Protein AF-A0A8T5S787-F1 (afdb_monomer)

Nearest PDB structures (foldseek):
  3eo8-assembly3_E  TM=7.933E-01  e=2.546E-06  Clostridioides difficile 630
  3gfa-assembly1_B  TM=7.704E-01  e=3.623E-06  Clostridioides difficile 630
  5yak-assembly3_D  TM=7.354E-01  e=9.852E-06  Homo sapiens
  3gfd-assembly1_B  TM=6.701E-01  e=8.759E-06  Mus musculus
  5yak-assembly3_E  TM=6.926E-01  e=1.882E-05  Homo sapiens

Sequence (231 aa):
MPITGIDYEKCNSCRMCKQECPRRFFIDKSNNKVFFEDVDNTCSLCGHCIAVCPEDAILYEDFGDETFTFDGIEKLETIVPYESLYKFIRAHRSIRHYKKKEVPKEILKKVLDLMQYAPTGSNLRYEKYVIISDREKLKNISDAVIETLLQNPGMKDKYEETFSISKKYYDIPVFFDAPHVIFVSSLLDMQLADHNIGIIITYGRLAAQSLGLGTCWNGWTQIASQDNKKV

Foldseek 3Di:
DAFPKWQPVQDPLPCPLVVPDPPFWDADPVVRHIIGDCPPVLPLPPCVSCQRRPRSGTHDDDPPDPDDDPPPPPDPCVVQPPVNVVVLVVPQDADLADDLDDDDPVLVVQLLVQLQPFAAVSNPSQKDKDKDQDPVVLQVLLVLLVVLQCVDPVSVVVCVVVVVVQVVQASRSQRSSYSMDMDMFGPDPDPSGVVSVVRSVVSSSSSCVVVVHHHHDGVSSVVSCVRDVVD

Secondary structure (DSSP, 8-state):
--EEEE-TTT-----HHHHH-SSSEEE-TTT--EEE--TT-------HHHHT-TT--EEE---SS-----TT-S-HHHHS-HHHHHHHHHT--B-----SSPPPHHHHHHHHHHHHTS--GGG---EEEEEE--HHHHHHHHHHHHHHHHHSHHHHHHHHHHHHHHHHH-SSGGGTT-S-EEEEEES--STHHHHHHHHHHHHHHHHHHHTT--B---HHHHHHHHH-TT-

Structure (mmCIF, N/CA/C/O backbone):
data_AF-A0A8T5S787-F1
#
_entry.id   AF-A0A8T5S787-F1
#
loop_
_atom_site.group_PDB
_atom_site.id
_atom_site.type_symbol
_atom_site.label_atom_id
_atom_site.label_alt_id
_atom_site.label_comp_id
_atom_site.label_asym_id
_atom_site.label_entity_id
_atom_site.label_seq_id
_atom_site.pdbx_PDB_ins_code
_atom_site.Cartn_x
_atom_site.Cartn_y
_atom_site.Cartn_z
_atom_site.occupancy
_atom_site.B_iso_or_equiv
_atom_site.auth_seq_id
_atom_site.auth_comp_id
_atom_site.auth_asym_id
_atom_site.auth_atom_id
_atom_site.pdbx_PDB_model_num
ATOM 1 N N . MET A 1 1 ? 9.606 -11.352 -11.776 1.00 78.06 1 MET A N 1
ATOM 2 C CA . MET A 1 1 ? 10.021 -11.596 -13.171 1.00 78.06 1 MET A CA 1
ATOM 3 C C . MET A 1 1 ? 11.548 -11.537 -13.275 1.00 78.06 1 MET A C 1
ATOM 5 O O . MET A 1 1 ? 12.086 -10.489 -13.634 1.00 78.06 1 MET A O 1
ATOM 9 N N . PRO A 1 2 ? 12.279 -12.590 -12.859 1.00 87.19 2 PRO A N 1
ATOM 10 C CA . PRO A 1 2 ? 13.685 -12.772 -13.219 1.00 87.19 2 PRO A CA 1
ATOM 11 C C . PRO A 1 2 ? 13.879 -12.655 -14.725 1.00 87.19 2 PRO A C 1
ATOM 13 O O . PRO A 1 2 ? 13.140 -13.272 -15.482 1.00 87.19 2 PRO A O 1
ATOM 16 N N . ILE A 1 3 ? 14.849 -11.852 -15.153 1.00 91.06 3 ILE A N 1
ATOM 17 C CA . ILE A 1 3 ? 15.220 -11.759 -16.566 1.00 91.06 3 ILE A CA 1
ATOM 18 C C . ILE A 1 3 ? 16.076 -12.979 -16.895 1.00 91.06 3 ILE A C 1
ATOM 20 O O . ILE A 1 3 ? 17.045 -13.259 -16.192 1.00 91.06 3 ILE A O 1
ATOM 24 N N . THR A 1 4 ? 15.714 -13.701 -17.949 1.00 90.38 4 THR A N 1
ATOM 25 C CA . THR A 1 4 ? 16.383 -14.941 -18.368 1.00 90.38 4 THR A CA 1
ATOM 26 C C . THR A 1 4 ? 17.239 -14.750 -19.613 1.00 90.38 4 THR A C 1
ATOM 28 O O . THR A 1 4 ? 18.106 -15.575 -19.890 1.00 90.38 4 THR A O 1
ATOM 31 N N . GLY A 1 5 ? 17.050 -13.653 -20.354 1.00 91.81 5 GLY A N 1
ATOM 32 C CA . GLY A 1 5 ? 17.860 -13.350 -21.527 1.00 91.81 5 GLY A CA 1
ATOM 33 C C . GLY A 1 5 ? 17.229 -12.333 -22.471 1.00 91.81 5 GLY A C 1
ATOM 34 O O . GLY A 1 5 ? 16.418 -11.497 -22.073 1.00 91.81 5 GLY A O 1
ATOM 35 N N . ILE A 1 6 ? 17.640 -12.404 -23.737 1.00 94.12 6 ILE A N 1
ATOM 36 C CA . ILE A 1 6 ? 17.152 -11.561 -24.832 1.00 94.12 6 ILE A CA 1
ATOM 37 C C . ILE A 1 6 ? 16.833 -12.467 -26.023 1.00 94.12 6 ILE A C 1
ATOM 39 O O . ILE A 1 6 ? 17.655 -13.303 -26.400 1.00 94.12 6 ILE A O 1
ATOM 43 N N . ASP A 1 7 ? 15.664 -12.272 -26.626 1.00 94.88 7 ASP A N 1
ATOM 44 C CA . ASP A 1 7 ? 15.319 -12.824 -27.932 1.00 94.88 7 ASP A CA 1
ATOM 45 C C . ASP A 1 7 ? 16.043 -12.016 -29.019 1.00 94.88 7 ASP A C 1
ATOM 47 O O . ASP A 1 7 ? 15.683 -10.879 -29.339 1.00 94.88 7 ASP A O 1
ATOM 51 N N . TYR A 1 8 ? 17.115 -12.588 -29.568 1.00 94.44 8 TYR A N 1
ATOM 52 C CA . TYR A 1 8 ? 17.930 -11.917 -30.578 1.00 94.44 8 TYR A CA 1
ATOM 53 C C . TYR A 1 8 ? 17.288 -11.857 -31.967 1.00 94.44 8 TYR A C 1
ATOM 55 O O . 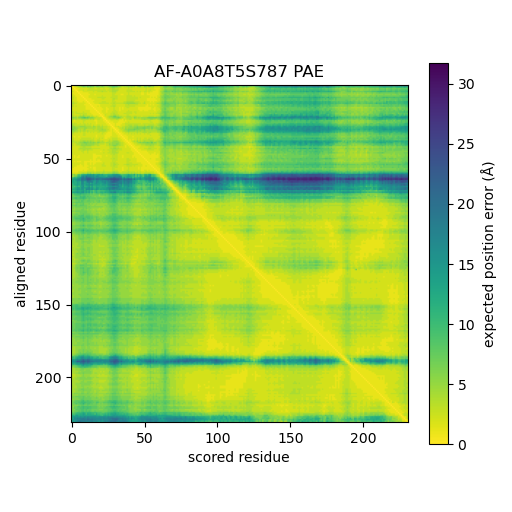TYR A 1 8 ? 17.791 -11.093 -32.789 1.00 94.44 8 TYR A O 1
ATOM 63 N N . GLU A 1 9 ? 16.214 -12.609 -32.227 1.00 95.31 9 GLU A N 1
ATOM 64 C CA . GLU A 1 9 ? 15.462 -12.521 -33.485 1.00 95.31 9 GLU A CA 1
ATOM 65 C C . GLU A 1 9 ? 14.542 -11.294 -33.479 1.00 95.31 9 GLU A C 1
ATOM 67 O O . GLU A 1 9 ? 14.417 -10.605 -34.490 1.00 95.31 9 GLU A O 1
ATOM 72 N N . LYS A 1 10 ? 13.958 -10.965 -32.320 1.00 94.38 10 LYS A N 1
ATOM 73 C CA . LYS A 1 10 ? 13.168 -9.736 -32.135 1.00 94.38 10 LYS A CA 1
ATOM 74 C C . LYS A 1 10 ? 14.034 -8.495 -31.897 1.00 94.38 10 LYS A C 1
ATOM 76 O O . LYS A 1 10 ? 13.669 -7.385 -32.271 1.00 94.38 10 LYS A O 1
ATOM 81 N N . CYS A 1 11 ? 15.182 -8.642 -31.236 1.00 94.19 11 CYS A N 1
ATOM 82 C CA . CYS A 1 11 ? 15.974 -7.501 -30.777 1.00 94.19 11 CYS A CA 1
ATOM 83 C C . CYS A 1 11 ? 16.603 -6.687 -31.925 1.00 94.19 11 CYS A C 1
ATOM 85 O O . CYS A 1 11 ? 17.573 -7.101 -32.560 1.00 94.19 11 CYS A O 1
ATOM 87 N N . ASN A 1 12 ? 16.159 -5.438 -32.081 1.00 93.81 12 ASN A N 1
ATOM 88 C CA . ASN A 1 12 ? 16.712 -4.480 -33.046 1.00 93.81 12 ASN A CA 1
ATOM 89 C C . ASN A 1 12 ? 17.976 -3.723 -32.561 1.00 93.81 12 ASN A C 1
ATOM 91 O O . ASN A 1 12 ? 18.474 -2.831 -33.245 1.00 93.81 12 ASN A O 1
ATOM 95 N N . SER A 1 13 ? 18.509 -4.048 -31.376 1.00 91.81 13 SER A N 1
ATOM 96 C CA . SER A 1 13 ? 19.685 -3.394 -30.770 1.00 91.81 13 SER A CA 1
ATOM 97 C C . SER A 1 13 ? 19.558 -1.875 -30.524 1.00 91.81 13 SER A C 1
ATOM 99 O O . SER A 1 13 ? 20.568 -1.169 -30.522 1.00 91.81 13 SER A O 1
ATOM 101 N N . CYS A 1 14 ? 18.353 -1.363 -30.231 1.00 94.25 14 CYS A N 1
ATOM 102 C CA . CYS A 1 14 ? 18.112 0.045 -29.857 1.00 94.25 14 CYS A CA 1
ATOM 103 C C . CYS A 1 14 ? 18.755 0.488 -28.524 1.00 94.25 14 CYS A C 1
ATOM 105 O O . CYS A 1 14 ? 18.956 1.679 -28.300 1.00 94.25 14 CYS A O 1
ATOM 107 N N . ARG A 1 15 ? 19.119 -0.465 -27.648 1.00 94.00 15 ARG A N 1
ATOM 108 C CA . ARG A 1 15 ? 19.821 -0.265 -26.356 1.00 94.00 15 ARG A CA 1
ATOM 109 C C . ARG A 1 15 ? 19.029 0.411 -25.240 1.00 94.00 15 ARG A C 1
ATOM 111 O O . ARG A 1 15 ? 19.625 0.715 -24.207 1.00 94.00 15 ARG A O 1
ATOM 118 N N . MET A 1 16 ? 17.718 0.581 -25.376 1.00 94.19 16 MET A N 1
ATOM 119 C CA . MET A 1 16 ? 16.890 1.184 -24.321 1.00 94.19 16 MET A CA 1
ATOM 120 C C . MET A 1 16 ? 17.014 0.421 -22.990 1.00 94.19 16 MET A C 1
ATOM 122 O O . MET A 1 16 ? 17.289 1.019 -21.954 1.00 94.19 16 MET A O 1
ATOM 126 N N . CYS A 1 17 ? 16.992 -0.916 -23.017 1.00 94.44 17 CYS A N 1
ATOM 127 C CA . CYS A 1 17 ? 17.217 -1.741 -21.822 1.00 94.44 17 CYS A CA 1
ATOM 128 C C . CYS A 1 17 ? 18.582 -1.498 -21.144 1.00 94.44 17 CYS A C 1
ATOM 130 O O . CYS A 1 17 ? 18.681 -1.577 -19.920 1.00 94.44 17 CYS A O 1
ATOM 132 N N . LYS A 1 18 ? 19.630 -1.152 -21.909 1.00 94.75 18 LYS A N 1
ATOM 133 C CA . LYS A 1 18 ? 20.951 -0.790 -21.373 1.00 94.75 18 LYS A CA 1
ATOM 134 C C . LYS A 1 18 ? 20.984 0.615 -20.777 1.00 94.75 18 LYS A C 1
ATOM 136 O O . LYS A 1 18 ? 21.688 0.818 -19.788 1.00 94.75 18 LYS A O 1
ATOM 141 N N . GLN A 1 19 ? 20.291 1.565 -21.400 1.00 93.75 19 GLN A N 1
ATOM 142 C CA . GLN A 1 19 ? 20.195 2.943 -20.914 1.00 93.75 19 GLN A CA 1
ATOM 143 C C . GLN A 1 19 ? 19.451 2.992 -19.577 1.00 93.75 19 GLN A C 1
ATOM 145 O O . GLN A 1 19 ? 19.914 3.642 -18.645 1.00 93.75 19 GLN A O 1
ATOM 150 N N . GLU A 1 20 ? 18.370 2.221 -19.465 1.00 92.62 20 GLU A N 1
ATOM 151 C CA . GLU A 1 20 ? 17.503 2.226 -18.288 1.00 92.62 20 GLU A CA 1
ATOM 152 C C . GLU A 1 20 ? 17.959 1.296 -17.163 1.00 92.62 20 GLU A C 1
ATOM 154 O O . GLU A 1 20 ? 17.641 1.525 -15.995 1.00 92.62 20 GLU A O 1
ATOM 159 N N . CYS A 1 21 ? 18.702 0.229 -17.474 1.00 93.31 21 CYS A N 1
ATOM 160 C CA . CYS A 1 21 ? 19.232 -0.658 -16.447 1.00 93.31 21 CYS A CA 1
ATOM 161 C C . CYS A 1 21 ? 20.622 -0.195 -15.981 1.00 93.31 21 CYS A C 1
ATOM 163 O O . CYS A 1 21 ? 21.615 -0.384 -16.698 1.00 93.31 21 CYS A O 1
ATOM 165 N N . PRO A 1 22 ? 20.757 0.290 -14.733 1.00 87.06 22 PRO A N 1
ATOM 166 C CA . PRO A 1 22 ? 22.046 0.750 -14.230 1.00 87.06 22 PRO A CA 1
ATOM 167 C C . PRO A 1 22 ? 23.040 -0.388 -13.949 1.00 87.06 22 PRO A C 1
ATOM 169 O O . PRO A 1 22 ? 24.193 -0.104 -13.641 1.00 87.06 22 PRO A O 1
ATOM 172 N N . ARG A 1 23 ? 22.617 -1.662 -13.997 1.00 88.06 23 ARG A N 1
ATOM 173 C CA . ARG A 1 23 ? 23.384 -2.777 -13.409 1.00 88.06 23 ARG A CA 1
ATOM 174 C C . ARG A 1 23 ? 23.676 -3.951 -14.340 1.00 88.06 23 ARG A C 1
ATOM 176 O O . ARG A 1 23 ? 24.809 -4.407 -14.339 1.00 88.06 23 ARG A O 1
ATOM 183 N N . ARG A 1 24 ? 22.678 -4.476 -15.065 1.00 92.62 24 ARG A N 1
ATOM 184 C CA . ARG A 1 24 ? 22.720 -5.865 -15.585 1.00 92.62 24 ARG A CA 1
ATOM 185 C C . ARG A 1 24 ? 22.594 -6.033 -17.097 1.00 92.62 24 ARG A C 1
ATOM 187 O O . ARG A 1 24 ? 22.701 -7.145 -17.595 1.00 92.62 24 ARG A O 1
ATOM 194 N N . PHE A 1 25 ? 22.408 -4.940 -17.830 1.00 94.31 25 PHE A N 1
ATOM 195 C CA . PHE A 1 25 ? 22.528 -4.945 -19.287 1.00 94.31 25 PHE A CA 1
ATOM 196 C C . PHE A 1 25 ? 23.878 -4.355 -19.696 1.00 94.31 25 PHE A C 1
ATOM 198 O O . PHE A 1 25 ? 24.339 -3.365 -19.111 1.00 94.31 25 PHE A O 1
ATOM 205 N N . PHE A 1 26 ? 24.489 -4.941 -20.721 1.00 93.38 26 PHE A N 1
ATOM 206 C CA . PHE A 1 26 ? 25.823 -4.612 -21.226 1.00 93.38 26 PHE A CA 1
ATOM 207 C C . PHE A 1 26 ? 25.840 -4.622 -22.756 1.00 93.38 26 PHE A C 1
ATOM 209 O O . PHE A 1 26 ? 24.899 -5.097 -23.384 1.00 93.38 26 PHE A O 1
ATOM 216 N N . ILE A 1 27 ? 26.895 -4.071 -23.359 1.00 93.75 27 ILE A N 1
ATOM 217 C CA . ILE A 1 27 ? 27.090 -4.079 -24.815 1.00 93.75 27 ILE A CA 1
ATOM 218 C C . ILE A 1 27 ? 28.303 -4.947 -25.126 1.00 93.75 27 ILE A C 1
ATOM 220 O O . ILE A 1 27 ? 29.406 -4.657 -24.657 1.00 93.75 27 ILE A O 1
ATOM 224 N N . ASP A 1 28 ? 28.103 -5.970 -25.948 1.00 91.94 28 ASP A N 1
ATOM 225 C CA . ASP A 1 28 ? 29.189 -6.715 -26.566 1.00 91.94 28 ASP A CA 1
ATOM 226 C C . ASP A 1 28 ? 29.794 -5.861 -27.688 1.00 91.94 28 ASP A C 1
ATOM 228 O O . ASP A 1 28 ? 29.143 -5.511 -28.673 1.00 91.94 28 ASP A O 1
ATOM 232 N N . LYS A 1 29 ? 31.065 -5.487 -27.529 1.00 89.56 29 LYS A N 1
ATOM 233 C CA . LYS A 1 29 ? 31.768 -4.620 -28.483 1.00 89.56 29 LYS A CA 1
ATOM 234 C C . LYS A 1 29 ? 32.105 -5.320 -29.802 1.00 89.56 29 LYS A C 1
ATOM 236 O O . LYS A 1 29 ? 32.389 -4.626 -30.771 1.00 89.56 29 LYS A O 1
ATOM 241 N N . SER A 1 30 ? 32.097 -6.653 -29.846 1.00 92.19 30 SER A N 1
ATOM 242 C CA . SER A 1 30 ? 32.478 -7.420 -31.038 1.00 92.19 30 SER A CA 1
ATOM 243 C C . SER A 1 30 ? 31.389 -7.415 -32.115 1.00 92.19 30 SER A C 1
ATOM 245 O O . SER A 1 30 ? 31.687 -7.301 -33.301 1.00 92.19 30 SER A O 1
ATOM 247 N N . ASN A 1 31 ? 30.126 -7.488 -31.698 1.00 88.62 31 ASN A N 1
ATOM 248 C CA . ASN A 1 31 ? 28.951 -7.558 -32.572 1.00 88.62 31 ASN A CA 1
ATOM 249 C C . ASN A 1 31 ? 27.959 -6.408 -32.331 1.00 88.62 31 ASN A C 1
ATOM 251 O O . ASN A 1 31 ? 26.930 -6.335 -33.001 1.00 88.62 31 ASN A O 1
ATOM 255 N N . ASN A 1 32 ? 28.276 -5.507 -31.394 1.00 86.81 32 ASN A N 1
ATOM 256 C CA . ASN A 1 32 ? 27.498 -4.323 -31.050 1.00 86.81 32 ASN A CA 1
ATOM 257 C C . ASN A 1 32 ? 26.087 -4.631 -30.496 1.00 86.81 32 ASN A C 1
ATOM 259 O O . ASN A 1 32 ? 25.223 -3.746 -30.507 1.00 86.81 32 ASN A O 1
ATOM 263 N N . LYS A 1 33 ? 25.859 -5.862 -30.010 1.00 91.62 33 LYS A N 1
ATOM 264 C CA . LYS A 1 33 ? 24.593 -6.325 -29.423 1.00 91.62 33 LYS A CA 1
ATOM 265 C C . LYS A 1 33 ? 24.546 -6.081 -27.918 1.00 91.62 33 LYS A C 1
ATOM 267 O O . LYS A 1 33 ? 25.568 -6.014 -27.237 1.00 91.62 33 LYS A O 1
ATOM 272 N N . VAL A 1 34 ? 23.331 -5.955 -27.394 1.00 94.62 34 VAL A N 1
ATOM 273 C CA . VAL A 1 34 ? 23.091 -5.907 -25.948 1.00 94.62 34 VAL A CA 1
ATOM 274 C C . VAL A 1 34 ? 23.000 -7.332 -25.409 1.00 94.62 34 VAL A C 1
ATOM 276 O O . VAL A 1 34 ? 22.401 -8.174 -26.067 1.00 94.62 34 VAL A O 1
ATOM 279 N N . PHE A 1 35 ? 23.535 -7.586 -24.217 1.00 94.38 35 PHE A N 1
ATOM 280 C CA . PHE A 1 35 ? 23.311 -8.829 -23.477 1.00 94.38 35 PHE A CA 1
ATOM 281 C C . PHE A 1 35 ? 22.936 -8.542 -22.019 1.00 94.38 35 PHE A C 1
ATOM 283 O O . PHE A 1 35 ? 23.220 -7.461 -21.492 1.00 94.38 35 PHE A O 1
ATOM 290 N N . PHE A 1 36 ? 22.272 -9.509 -21.389 1.00 94.75 36 PHE A N 1
ATOM 291 C CA . PHE A 1 36 ? 21.923 -9.494 -19.971 1.00 94.75 36 PHE A CA 1
ATOM 292 C C . PHE A 1 36 ? 22.837 -10.455 -19.206 1.00 94.75 36 PHE A C 1
ATOM 294 O O . PHE A 1 36 ? 23.040 -11.584 -19.644 1.00 94.75 36 PHE A O 1
A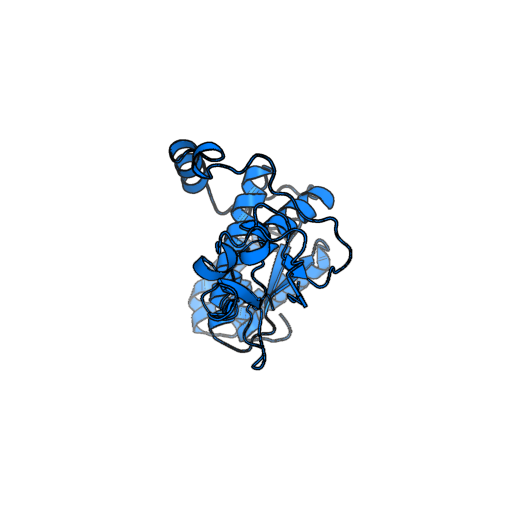TOM 301 N N . GLU A 1 37 ? 23.369 -10.013 -18.069 1.00 93.88 37 GLU A N 1
ATOM 302 C CA . GLU A 1 37 ? 24.197 -10.835 -17.187 1.00 93.88 37 GLU A CA 1
ATOM 303 C C . GLU A 1 37 ? 24.004 -10.401 -15.728 1.00 93.88 37 GLU A C 1
ATOM 305 O O . GLU A 1 37 ? 24.184 -9.227 -15.403 1.00 93.88 37 GLU A O 1
ATOM 310 N N . ASP A 1 38 ? 23.659 -11.342 -14.841 1.00 92.69 38 ASP A N 1
ATOM 311 C CA . ASP A 1 38 ? 23.409 -11.108 -13.407 1.00 92.69 38 ASP A CA 1
ATOM 312 C C . ASP A 1 38 ? 24.122 -12.133 -12.514 1.00 92.69 38 ASP A C 1
ATOM 314 O O . ASP A 1 38 ? 23.526 -12.723 -11.620 1.00 92.69 38 ASP A O 1
ATOM 318 N N . VAL A 1 39 ? 25.421 -12.347 -12.755 1.00 88.38 39 VAL A N 1
ATOM 319 C CA . VAL A 1 39 ? 26.233 -13.348 -12.031 1.00 88.38 39 VAL A CA 1
ATOM 320 C C . VAL A 1 39 ? 26.186 -13.163 -10.506 1.00 88.38 39 VAL A C 1
ATOM 322 O O . VAL A 1 39 ? 26.148 -14.148 -9.772 1.00 88.38 39 VAL A O 1
ATOM 325 N N . ASP A 1 40 ? 26.130 -11.919 -10.017 1.00 88.94 40 ASP A N 1
ATOM 326 C CA . ASP A 1 40 ? 26.105 -11.627 -8.573 1.00 88.94 40 ASP A CA 1
ATOM 327 C C . ASP A 1 40 ? 24.688 -11.475 -7.991 1.00 88.94 40 ASP A C 1
ATOM 329 O O . ASP A 1 40 ? 24.551 -11.061 -6.841 1.00 88.94 40 ASP A O 1
ATOM 333 N N . ASN A 1 41 ? 23.635 -11.781 -8.760 1.00 87.94 41 ASN A N 1
ATOM 334 C CA . ASN A 1 41 ? 22.232 -11.717 -8.328 1.00 87.94 41 ASN A CA 1
ATOM 335 C C . ASN A 1 41 ? 21.827 -10.359 -7.715 1.00 87.94 41 ASN A C 1
ATOM 337 O O . ASN A 1 41 ? 21.231 -10.292 -6.639 1.00 87.94 41 ASN A O 1
ATOM 341 N N . THR A 1 42 ? 22.158 -9.248 -8.382 1.00 89.38 42 THR A N 1
ATOM 342 C CA . THR A 1 42 ? 21.780 -7.893 -7.921 1.00 89.38 42 THR A CA 1
ATOM 343 C C . THR A 1 42 ? 20.744 -7.205 -8.811 1.00 89.38 42 THR A C 1
ATOM 345 O O . THR A 1 42 ? 20.540 -5.985 -8.683 1.00 89.38 42 THR A O 1
ATOM 348 N N . CYS A 1 43 ? 20.121 -7.923 -9.752 1.00 91.31 43 CYS A N 1
ATOM 349 C CA . CYS A 1 43 ? 18.927 -7.428 -10.424 1.00 91.31 43 CYS A CA 1
ATOM 350 C C . CYS A 1 43 ? 17.832 -7.156 -9.383 1.00 91.31 43 CYS A C 1
ATOM 352 O O . CYS A 1 43 ? 17.498 -8.009 -8.570 1.00 91.31 43 CYS A O 1
ATOM 354 N N . SER A 1 44 ? 17.248 -5.956 -9.407 1.00 89.31 44 SER A N 1
ATOM 355 C CA . SER A 1 44 ? 16.153 -5.589 -8.499 1.00 89.31 44 SER A CA 1
ATOM 356 C C . SER A 1 44 ? 14.785 -6.068 -8.985 1.00 89.31 44 SER A C 1
ATOM 358 O O . SER A 1 44 ? 13.778 -5.732 -8.372 1.00 89.31 44 SER A O 1
ATOM 360 N N . LEU A 1 45 ? 14.714 -6.807 -10.097 1.00 88.75 45 LEU A N 1
ATOM 361 C CA . LEU A 1 45 ? 13.461 -7.322 -10.662 1.00 88.75 45 LEU A CA 1
ATOM 362 C C . LEU A 1 45 ? 12.420 -6.215 -10.932 1.00 88.75 45 LEU A C 1
ATOM 364 O O . LEU A 1 45 ? 11.220 -6.434 -10.794 1.00 88.75 45 LEU A O 1
ATOM 368 N N . CYS A 1 46 ? 12.872 -5.006 -11.288 1.00 88.62 46 CYS A N 1
ATOM 369 C CA . CYS A 1 46 ? 11.992 -3.848 -11.476 1.00 88.62 46 CYS A CA 1
ATOM 370 C C . CYS A 1 46 ? 11.188 -3.876 -12.784 1.00 88.62 46 CYS A C 1
ATOM 372 O O . CYS A 1 46 ? 10.294 -3.056 -12.953 1.00 88.62 46 CYS A O 1
ATOM 374 N N . GLY A 1 47 ? 11.535 -4.756 -13.729 1.00 88.81 47 GLY A N 1
ATOM 375 C CA . GLY A 1 47 ? 10.843 -4.881 -15.016 1.00 88.81 47 GLY A CA 1
ATOM 376 C C . GLY A 1 47 ? 11.035 -3.707 -15.983 1.00 88.81 47 GLY A C 1
ATOM 377 O O . GLY A 1 47 ? 10.504 -3.755 -17.084 1.00 88.81 47 GLY A O 1
ATOM 378 N N . HIS A 1 48 ? 11.825 -2.680 -15.639 1.00 89.12 48 HIS A N 1
ATOM 379 C CA . HIS A 1 48 ? 11.963 -1.491 -16.491 1.00 89.12 48 HIS A CA 1
ATOM 380 C C . HIS A 1 48 ? 12.498 -1.834 -17.890 1.00 89.12 48 HIS A C 1
ATOM 382 O O . HIS A 1 48 ? 12.018 -1.301 -18.879 1.00 89.12 48 HIS A O 1
ATOM 388 N N . CYS A 1 49 ? 13.430 -2.788 -17.982 1.00 91.56 49 CYS A N 1
ATOM 389 C CA . CYS A 1 49 ? 13.944 -3.282 -19.260 1.00 91.56 49 CYS A CA 1
ATOM 390 C C . CYS A 1 49 ? 12.865 -3.906 -20.160 1.00 91.56 49 CYS A C 1
ATOM 392 O O . CYS A 1 49 ? 12.950 -3.727 -21.370 1.00 91.56 49 CYS A O 1
ATOM 394 N N . ILE A 1 50 ? 11.874 -4.592 -19.579 1.00 89.62 50 ILE A N 1
ATOM 395 C CA . ILE A 1 50 ? 10.723 -5.156 -20.297 1.00 89.62 50 ILE A CA 1
ATOM 396 C C . ILE A 1 50 ? 9.861 -3.999 -20.814 1.00 89.62 50 ILE A C 1
ATOM 398 O O . ILE A 1 50 ? 9.601 -3.914 -22.007 1.00 89.62 50 ILE A O 1
ATOM 402 N N . ALA A 1 51 ? 9.518 -3.052 -19.934 1.00 86.81 51 ALA A N 1
ATOM 403 C CA . ALA A 1 51 ? 8.625 -1.934 -20.248 1.00 86.81 51 ALA A CA 1
ATOM 404 C C . ALA A 1 51 ? 9.145 -0.998 -21.356 1.00 86.81 51 ALA A C 1
ATOM 406 O O . ALA A 1 51 ? 8.351 -0.412 -22.082 1.00 86.81 51 ALA A O 1
ATOM 407 N N . VAL A 1 52 ? 10.466 -0.842 -21.488 1.00 88.88 52 VAL A N 1
ATOM 408 C CA . VAL A 1 52 ? 11.074 0.050 -22.493 1.00 88.88 52 VAL A CA 1
ATOM 409 C C . VAL A 1 52 ? 11.525 -0.668 -23.759 1.00 88.88 52 VAL A C 1
ATOM 411 O O . VAL A 1 52 ? 12.112 -0.030 -24.629 1.00 88.88 52 VAL A O 1
ATOM 414 N N . CYS A 1 53 ? 11.333 -1.986 -23.866 1.00 90.69 53 CYS A N 1
ATOM 415 C CA . CYS A 1 53 ? 11.733 -2.728 -25.054 1.00 90.69 53 CYS A CA 1
ATOM 416 C C . CYS A 1 53 ? 10.652 -2.602 -26.141 1.00 90.69 53 CYS A C 1
ATOM 418 O O . CYS A 1 53 ? 9.593 -3.206 -25.994 1.00 90.69 53 CYS A O 1
ATOM 420 N N . PRO A 1 54 ? 10.903 -1.880 -27.250 1.00 90.00 54 PRO A N 1
ATOM 421 C CA . PRO A 1 54 ? 9.878 -1.664 -28.274 1.00 90.00 54 PRO A CA 1
ATOM 422 C C . PRO A 1 54 ? 9.532 -2.932 -29.067 1.00 90.00 54 PRO A C 1
ATOM 424 O O . PRO A 1 54 ? 8.473 -2.996 -29.676 1.00 90.00 54 PRO A O 1
ATOM 427 N N . GLU A 1 55 ? 10.420 -3.928 -29.057 1.00 92.12 55 GLU A N 1
ATOM 428 C CA . GLU A 1 55 ? 10.275 -5.178 -29.815 1.00 92.12 55 GLU A CA 1
ATOM 429 C C . GLU A 1 55 ? 9.802 -6.351 -28.945 1.00 92.12 55 GLU A C 1
ATOM 431 O O . GLU A 1 55 ? 9.762 -7.480 -29.427 1.00 92.12 55 GLU A O 1
ATOM 436 N N . ASP A 1 56 ? 9.519 -6.121 -27.653 1.00 90.00 56 ASP A N 1
ATOM 437 C CA . ASP A 1 56 ? 9.182 -7.191 -26.700 1.00 90.00 56 ASP A CA 1
ATOM 438 C C . ASP A 1 56 ? 10.209 -8.352 -26.737 1.00 90.00 56 ASP A C 1
ATOM 440 O O . ASP A 1 56 ? 9.896 -9.538 -26.871 1.00 90.00 56 ASP A O 1
ATOM 444 N N . ALA A 1 57 ? 11.492 -7.976 -26.714 1.00 93.12 57 ALA A N 1
ATOM 445 C CA . ALA A 1 57 ? 12.624 -8.887 -26.888 1.00 93.12 57 ALA A CA 1
ATOM 446 C C . ALA A 1 57 ? 13.281 -9.316 -25.563 1.00 93.12 57 ALA A C 1
ATOM 448 O O . ALA A 1 57 ? 14.251 -10.072 -25.578 1.00 93.12 57 ALA A O 1
ATOM 449 N N . ILE A 1 58 ? 12.821 -8.818 -24.411 1.00 92.56 58 ILE A N 1
ATOM 450 C CA . ILE A 1 58 ? 13.371 -9.206 -23.104 1.00 92.56 58 ILE A CA 1
ATOM 451 C C . ILE A 1 58 ? 12.695 -10.491 -22.635 1.00 92.56 58 ILE A C 1
ATOM 453 O O . ILE A 1 58 ? 11.484 -10.518 -22.451 1.00 92.56 58 ILE A O 1
ATOM 457 N N . LEU A 1 59 ? 13.487 -11.535 -22.389 1.00 90.31 59 LEU A N 1
ATOM 458 C CA . LEU A 1 59 ? 12.993 -12.806 -21.866 1.00 90.31 59 LEU A CA 1
ATOM 459 C C . LEU A 1 59 ? 13.009 -12.785 -20.339 1.00 90.31 59 LEU A C 1
ATOM 461 O O . LEU A 1 59 ? 13.974 -12.319 -19.726 1.00 90.31 59 LEU A O 1
ATOM 465 N N . TYR A 1 60 ? 11.959 -13.310 -19.718 1.00 89.06 60 TYR A N 1
ATOM 466 C CA . TYR A 1 60 ? 11.830 -13.380 -18.268 1.00 89.06 60 TYR A CA 1
ATOM 467 C C . TYR A 1 60 ? 11.013 -14.598 -17.834 1.00 89.06 60 TYR A C 1
ATOM 469 O O . TYR A 1 60 ? 10.244 -15.151 -18.615 1.00 89.06 60 TYR A O 1
ATOM 477 N N . GLU A 1 61 ? 11.195 -15.031 -16.585 1.00 85.69 61 GLU A N 1
ATOM 478 C CA . GLU A 1 61 ? 10.329 -16.045 -15.981 1.00 85.69 61 GLU A CA 1
ATOM 479 C C . GLU A 1 61 ? 8.958 -15.430 -15.700 1.00 85.69 61 GLU A C 1
ATOM 481 O O . GLU A 1 61 ? 8.821 -14.492 -14.896 1.00 85.69 61 GLU A O 1
ATOM 486 N N . ASP A 1 62 ? 7.965 -15.968 -16.397 1.00 71.19 62 ASP A N 1
ATOM 487 C CA . ASP A 1 62 ? 6.556 -15.672 -16.211 1.00 71.19 62 ASP A CA 1
ATOM 488 C C . ASP A 1 62 ? 6.014 -16.457 -15.003 1.00 71.19 62 ASP A C 1
ATOM 490 O O . ASP A 1 62 ? 6.260 -17.656 -14.856 1.00 71.19 62 ASP A O 1
ATOM 494 N N . PHE A 1 63 ? 5.290 -15.767 -14.119 1.00 62.34 63 PHE A N 1
ATOM 495 C CA . PHE A 1 63 ? 4.636 -16.363 -12.947 1.00 62.34 63 PHE A CA 1
ATOM 496 C C . PHE A 1 63 ? 3.148 -16.662 -13.184 1.00 62.34 63 PHE A C 1
ATOM 498 O O . PHE A 1 63 ? 2.440 -16.984 -12.231 1.00 62.34 63 PHE A O 1
ATOM 505 N N . GLY A 1 64 ? 2.696 -16.624 -14.441 1.00 54.12 64 GLY A N 1
ATOM 506 C CA . GLY A 1 64 ? 1.372 -17.082 -14.855 1.00 54.12 64 GLY A CA 1
ATOM 507 C C . GLY A 1 64 ? 0.346 -15.973 -15.074 1.00 54.12 64 GLY A C 1
ATOM 508 O O . GLY A 1 64 ? -0.845 -16.274 -15.047 1.00 54.12 64 GLY A O 1
ATOM 509 N N . ASP A 1 65 ? 0.787 -14.736 -15.309 1.00 52.03 65 ASP A N 1
ATOM 510 C CA . ASP A 1 65 ? -0.085 -13.632 -15.719 1.00 52.03 65 ASP A CA 1
ATOM 511 C C . ASP A 1 65 ? 0.287 -13.202 -17.147 1.00 52.03 65 ASP A C 1
ATOM 513 O O . ASP A 1 65 ? 1.460 -13.187 -17.513 1.00 52.03 65 ASP A O 1
ATOM 517 N N . GLU A 1 66 ? -0.713 -12.843 -17.960 1.00 56.47 66 GLU A N 1
ATOM 518 C CA . GLU A 1 66 ? -0.499 -12.260 -19.292 1.00 56.47 66 GLU A CA 1
ATOM 519 C C . GLU A 1 66 ? 0.526 -11.111 -19.228 1.00 56.47 66 GLU A C 1
ATOM 521 O O . GLU A 1 66 ? 0.561 -10.348 -18.260 1.00 56.47 66 GLU A O 1
ATOM 526 N N . THR A 1 67 ? 1.346 -10.957 -20.275 1.00 54.12 67 THR A N 1
ATOM 527 C CA . THR A 1 67 ? 2.234 -9.796 -20.443 1.00 54.12 67 THR A CA 1
ATOM 528 C C . THR A 1 67 ? 1.440 -8.512 -20.222 1.00 54.12 67 THR A C 1
ATOM 530 O O . THR A 1 67 ? 0.615 -8.142 -21.058 1.00 54.12 67 THR A O 1
ATOM 533 N N . PHE A 1 68 ? 1.677 -7.833 -19.099 1.00 61.22 68 PHE A N 1
ATOM 534 C CA . PHE A 1 68 ? 0.995 -6.582 -18.789 1.00 61.22 68 PHE A CA 1
ATOM 535 C C . PHE A 1 68 ? 1.424 -5.507 -19.790 1.00 61.22 68 PHE A C 1
ATOM 537 O O . PHE A 1 68 ? 2.546 -4.999 -19.728 1.00 61.22 68 PHE A O 1
ATOM 544 N N . THR A 1 69 ? 0.523 -5.139 -20.696 1.00 60.41 69 THR A N 1
ATOM 545 C CA . THR A 1 69 ? 0.673 -3.941 -21.519 1.00 60.41 69 THR A CA 1
ATOM 546 C C . THR A 1 69 ? 0.087 -2.747 -20.770 1.00 60.41 69 THR A C 1
ATOM 548 O O . THR A 1 69 ? -0.967 -2.819 -20.136 1.00 60.41 69 THR A O 1
ATOM 551 N N . PHE A 1 70 ? 0.790 -1.617 -20.811 1.00 65.31 70 PHE A N 1
ATOM 552 C CA . PHE A 1 70 ? 0.314 -0.345 -20.263 1.00 65.31 70 PHE A CA 1
ATOM 553 C C . PHE A 1 70 ? -0.290 0.505 -21.385 1.00 65.31 70 PHE A C 1
ATOM 555 O O . PHE A 1 70 ? 0.097 1.658 -21.593 1.00 65.31 70 PHE A O 1
ATOM 562 N N . ASP A 1 71 ? -1.206 -0.095 -22.148 1.00 65.19 71 ASP A N 1
ATOM 563 C CA . ASP A 1 71 ? -1.784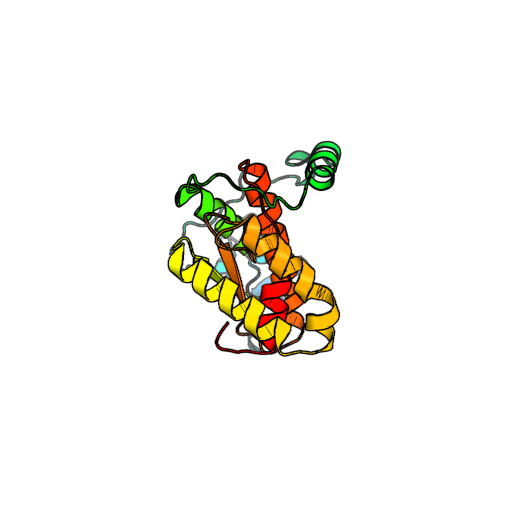 0.529 -23.335 1.00 65.19 71 ASP A CA 1
ATOM 564 C C . ASP A 1 71 ? -2.440 1.871 -22.983 1.00 65.19 71 ASP A C 1
ATOM 566 O O . ASP A 1 71 ? -3.236 1.986 -22.048 1.00 65.19 71 ASP A O 1
ATOM 570 N N . GLY A 1 72 ? -2.081 2.913 -23.734 1.00 65.88 72 GLY A N 1
ATOM 571 C CA . GLY A 1 72 ? -2.588 4.270 -23.525 1.00 65.88 72 GLY A CA 1
ATOM 572 C C . GLY A 1 72 ? -1.859 5.093 -22.453 1.00 65.88 72 GLY A C 1
ATOM 573 O O . GLY A 1 72 ? -2.302 6.204 -22.157 1.00 65.88 72 GLY A O 1
ATOM 574 N N . ILE A 1 73 ? -0.740 4.611 -21.894 1.00 75.12 73 ILE A N 1
ATOM 575 C CA . ILE A 1 73 ? 0.115 5.370 -20.961 1.00 75.12 73 ILE A CA 1
ATOM 576 C C . ILE A 1 73 ? 1.333 5.954 -21.699 1.00 75.12 73 ILE A C 1
ATOM 578 O O . ILE A 1 73 ? 2.471 5.564 -21.468 1.00 75.12 73 ILE A O 1
ATOM 582 N N . GLU A 1 74 ? 1.103 6.907 -22.607 1.00 74.06 74 GLU A N 1
ATOM 583 C CA . GLU A 1 74 ? 2.200 7.577 -23.336 1.00 74.06 74 GLU A CA 1
ATOM 584 C C . GLU A 1 74 ? 2.826 8.729 -22.537 1.00 74.06 74 GLU A C 1
ATOM 586 O O . GLU A 1 74 ? 4.039 8.937 -22.562 1.00 74.06 74 GLU A O 1
ATOM 591 N N . LYS A 1 75 ? 1.992 9.501 -21.828 1.00 80.75 75 LYS A N 1
ATOM 592 C CA . LYS A 1 75 ? 2.400 10.658 -21.019 1.00 80.75 75 LYS A CA 1
ATOM 593 C C . LYS A 1 75 ? 1.619 10.681 -19.712 1.00 80.75 75 LYS A C 1
ATOM 595 O O . LYS A 1 75 ? 0.393 10.789 -19.705 1.00 80.75 75 LYS A O 1
ATOM 600 N N . LEU A 1 76 ? 2.316 10.593 -18.583 1.00 81.31 76 LEU A N 1
ATOM 601 C CA . LEU A 1 76 ? 1.673 10.535 -17.264 1.00 81.31 76 LEU A CA 1
ATOM 602 C C . LEU A 1 76 ? 0.844 11.797 -16.981 1.00 81.31 76 LEU A C 1
ATOM 604 O O . LEU A 1 76 ? -0.260 11.717 -16.440 1.00 81.31 76 LEU A O 1
ATOM 608 N N . GLU A 1 77 ? 1.341 12.957 -17.407 1.00 83.12 77 GLU A N 1
ATOM 609 C CA . GLU A 1 77 ? 0.686 14.251 -17.239 1.00 83.12 77 GLU A CA 1
ATOM 610 C C . GLU A 1 77 ? -0.627 14.381 -18.026 1.00 83.12 77 GLU A C 1
ATOM 612 O O . GLU A 1 77 ? -1.479 15.189 -17.652 1.00 83.12 77 GLU A O 1
ATOM 617 N N . THR A 1 78 ? -0.826 13.578 -19.080 1.00 85.62 78 THR A N 1
ATOM 618 C CA . THR A 1 78 ? -2.093 13.558 -19.827 1.00 85.62 78 THR A CA 1
ATOM 619 C C . THR A 1 78 ? -3.142 12.666 -19.172 1.00 85.62 78 THR A C 1
ATOM 621 O O . THR A 1 78 ? -4.332 12.881 -19.382 1.00 85.62 78 THR A O 1
ATOM 624 N N . ILE A 1 79 ? -2.724 11.698 -18.350 1.00 88.25 79 ILE A N 1
ATOM 625 C CA . ILE A 1 79 ? -3.633 10.805 -17.616 1.00 88.25 79 ILE A CA 1
ATOM 626 C C . ILE A 1 79 ? -4.189 11.520 -16.387 1.00 88.25 79 ILE A C 1
ATOM 628 O O . ILE A 1 79 ? -5.396 11.511 -16.145 1.00 88.25 79 ILE A O 1
ATOM 632 N N . VAL A 1 80 ? -3.310 12.162 -15.609 1.00 89.25 80 VAL A N 1
ATOM 633 C CA . VAL A 1 80 ? -3.701 12.926 -14.421 1.00 89.25 80 VAL A CA 1
ATOM 634 C C . VAL A 1 80 ? -3.095 14.330 -14.488 1.00 89.25 80 VAL A C 1
ATOM 636 O O . VAL A 1 80 ? -1.971 14.542 -14.030 1.00 89.25 80 VAL A O 1
ATOM 639 N N . PRO A 1 81 ? -3.846 15.320 -15.005 1.00 92.00 81 PRO A N 1
ATOM 640 C CA . PRO A 1 81 ? -3.394 16.704 -15.024 1.00 92.00 81 PRO A CA 1
ATOM 641 C C . PRO A 1 81 ? -3.105 17.229 -13.613 1.00 92.00 81 PRO A C 1
ATOM 643 O O . PRO A 1 81 ? -3.851 16.941 -12.669 1.00 92.00 81 PRO A O 1
ATOM 646 N N . TYR A 1 82 ? -2.072 18.067 -13.480 1.00 94.50 82 TYR A N 1
ATOM 647 C CA . TYR A 1 82 ? -1.631 18.618 -12.192 1.00 94.50 82 TYR A CA 1
ATOM 648 C C . TYR A 1 82 ? -2.771 19.256 -11.385 1.00 94.50 82 TYR A C 1
ATOM 650 O O . TYR A 1 82 ? -2.921 18.965 -10.204 1.00 94.50 82 TYR A O 1
ATOM 658 N N . GLU A 1 83 ? -3.625 20.068 -12.014 1.00 95.62 83 GLU A N 1
ATOM 659 C CA . GLU A 1 83 ? -4.731 20.747 -11.323 1.00 95.62 83 GLU A CA 1
ATOM 660 C C . GLU A 1 83 ? -5.765 19.775 -10.738 1.00 95.62 83 GLU A C 1
ATOM 662 O O . GLU A 1 83 ? -6.323 20.013 -9.662 1.00 95.62 83 GLU A O 1
ATOM 667 N N . SER A 1 84 ? -6.009 18.654 -11.421 1.00 93.88 84 SER A N 1
ATOM 668 C CA . SER A 1 84 ? -6.881 17.589 -10.922 1.00 93.88 84 SER A CA 1
ATOM 669 C C . SER A 1 84 ? -6.235 16.879 -9.735 1.00 93.88 84 SER A C 1
ATOM 671 O O . SER A 1 84 ? -6.882 16.695 -8.701 1.00 93.88 84 SER A O 1
ATOM 673 N N . LEU A 1 85 ? -4.944 16.551 -9.846 1.00 95.00 85 LEU A N 1
ATOM 674 C CA . LEU A 1 85 ? -4.184 15.917 -8.772 1.00 95.00 85 LEU A CA 1
ATOM 675 C C . LEU A 1 85 ? -4.088 16.816 -7.533 1.00 95.00 85 LEU A C 1
ATOM 677 O O . LEU A 1 85 ? -4.313 16.355 -6.416 1.00 95.00 85 LEU A O 1
ATOM 681 N N . TYR A 1 86 ? -3.819 18.107 -7.722 1.00 96.38 86 TYR A N 1
ATOM 682 C CA . TYR A 1 86 ? -3.738 19.095 -6.652 1.00 96.38 86 TYR A CA 1
ATOM 683 C C . TYR A 1 86 ? -5.049 19.166 -5.866 1.00 96.38 86 TYR A C 1
ATOM 685 O O . TYR A 1 86 ? -5.045 19.048 -4.638 1.00 96.38 86 TYR A O 1
ATOM 693 N N . LYS A 1 87 ? -6.188 19.300 -6.560 1.00 95.75 87 LYS A N 1
ATOM 694 C CA . LYS A 1 87 ? -7.514 19.311 -5.919 1.00 95.75 87 LYS A CA 1
ATOM 695 C C . LYS A 1 87 ? -7.781 18.008 -5.171 1.00 95.75 87 LYS A C 1
ATOM 697 O O . LYS A 1 87 ? -8.261 18.050 -4.040 1.00 95.75 87 LYS A O 1
ATOM 702 N N . PHE A 1 88 ? -7.439 16.875 -5.779 1.00 95.44 88 PHE A N 1
ATOM 703 C CA . PHE A 1 88 ? -7.631 15.553 -5.194 1.00 95.44 88 PHE A CA 1
ATOM 704 C C . PHE A 1 88 ? -6.831 15.362 -3.897 1.00 95.44 88 PHE A C 1
ATOM 706 O O . PHE A 1 88 ? -7.410 15.024 -2.862 1.00 95.44 88 PHE A O 1
ATOM 713 N N . ILE A 1 89 ? -5.523 15.637 -3.931 1.00 95.00 89 ILE A N 1
ATOM 714 C CA . ILE A 1 89 ? -4.630 15.501 -2.773 1.00 95.00 89 ILE A CA 1
ATOM 715 C C . ILE A 1 89 ? -5.018 16.499 -1.681 1.00 95.00 89 ILE A C 1
ATOM 717 O O . ILE A 1 89 ? -5.124 16.122 -0.516 1.00 95.00 89 ILE A O 1
ATOM 721 N N . ARG A 1 90 ? -5.285 17.762 -2.035 1.00 95.19 90 ARG A N 1
ATOM 722 C CA . ARG A 1 90 ? -5.648 18.801 -1.058 1.00 95.19 90 ARG A CA 1
ATOM 723 C C . ARG A 1 90 ? -6.976 18.511 -0.354 1.00 95.19 90 ARG A C 1
ATOM 725 O O . ARG A 1 90 ? -7.145 18.890 0.804 1.00 95.19 90 ARG A O 1
ATOM 732 N N . ALA A 1 91 ? -7.914 17.858 -1.036 1.00 92.88 91 ALA A N 1
ATOM 733 C CA . ALA A 1 91 ? -9.187 17.447 -0.455 1.00 92.88 91 ALA A CA 1
ATOM 734 C C . ALA A 1 91 ? -9.081 16.184 0.420 1.00 92.88 91 ALA A C 1
ATOM 736 O O . ALA A 1 91 ? -10.046 15.868 1.117 1.00 92.88 91 ALA A O 1
ATOM 737 N N . HIS A 1 92 ? -7.947 15.469 0.413 1.00 92.56 92 HIS A N 1
ATOM 738 C CA . HIS A 1 92 ? -7.771 14.243 1.197 1.00 92.56 92 HIS A CA 1
ATOM 739 C C . HIS A 1 92 ? -7.800 14.533 2.693 1.00 92.56 92 HIS A C 1
ATOM 741 O O . HIS A 1 92 ? -7.073 15.395 3.190 1.00 92.56 92 HIS A O 1
ATOM 747 N N . ARG A 1 93 ? -8.643 13.809 3.435 1.00 94.25 93 ARG A N 1
ATOM 748 C CA . ARG A 1 93 ? -8.803 13.959 4.887 1.00 94.25 93 ARG A CA 1
ATOM 749 C C . ARG A 1 93 ? -8.823 12.601 5.572 1.00 94.25 93 ARG A C 1
ATOM 751 O O . ARG A 1 93 ? -9.299 11.614 5.023 1.00 94.25 93 ARG A O 1
ATOM 758 N N . SER A 1 94 ? -8.368 12.580 6.822 1.00 96.88 94 SER A N 1
ATOM 759 C CA . SER A 1 94 ? -8.546 11.425 7.703 1.00 96.88 94 SER A CA 1
ATOM 760 C C . SER A 1 94 ? -10.001 11.328 8.163 1.00 96.88 94 SER A C 1
ATOM 762 O O . SER A 1 94 ? -10.458 12.161 8.950 1.00 96.88 94 SER A O 1
ATOM 764 N N . ILE A 1 95 ? -10.714 10.309 7.687 1.00 97.50 95 ILE A N 1
ATOM 765 C CA . ILE A 1 95 ? -12.113 10.042 8.032 1.00 97.50 95 ILE A CA 1
ATOM 766 C C . ILE A 1 95 ? -12.173 9.165 9.282 1.00 97.50 95 ILE A C 1
ATOM 768 O O . ILE A 1 95 ? -11.483 8.158 9.377 1.00 97.50 95 ILE A O 1
ATOM 772 N N . ARG A 1 96 ? -12.977 9.562 10.268 1.00 96.69 96 ARG A N 1
ATOM 773 C CA . ARG A 1 96 ? -13.106 8.868 11.567 1.00 96.69 96 ARG A CA 1
ATOM 774 C C . ARG A 1 96 ? -14.561 8.637 11.964 1.00 96.69 96 ARG A C 1
ATOM 776 O O . ARG A 1 96 ? -14.872 8.457 13.128 1.00 96.69 96 ARG A O 1
ATOM 783 N N . HIS A 1 97 ? -15.459 8.706 10.990 1.00 96.06 97 HIS A N 1
ATOM 784 C CA . HIS A 1 97 ? -16.867 8.408 11.178 1.00 96.06 97 HIS A CA 1
ATOM 785 C C . HIS A 1 97 ? -17.316 7.556 9.999 1.00 96.06 97 HIS A C 1
ATOM 787 O O . HIS A 1 97 ? -17.410 8.042 8.869 1.00 96.06 97 HIS A O 1
ATOM 793 N N . TYR A 1 98 ? -17.506 6.267 10.258 1.00 97.50 98 TYR A N 1
ATOM 794 C CA . TYR A 1 98 ? -17.750 5.271 9.226 1.00 97.50 98 TYR A CA 1
ATOM 795 C C . TYR A 1 98 ? -19.199 4.805 9.248 1.00 97.50 98 TYR A C 1
ATOM 797 O O . TYR A 1 98 ? -19.838 4.692 10.292 1.00 97.50 98 TYR A O 1
ATOM 805 N N . LYS A 1 99 ? -19.724 4.489 8.063 1.00 96.56 99 LYS A N 1
ATOM 806 C CA . LYS A 1 99 ? -20.982 3.750 7.961 1.00 96.56 99 LYS A CA 1
ATOM 807 C C . LYS A 1 99 ? -20.732 2.313 8.421 1.00 96.56 99 LYS A C 1
ATOM 809 O O . LYS A 1 99 ? -19.695 1.744 8.102 1.00 96.56 99 LYS A O 1
ATOM 814 N N . LYS A 1 100 ? -21.733 1.689 9.048 1.00 93.38 100 LYS A N 1
ATOM 815 C CA . LYS A 1 100 ? -21.707 0.251 9.391 1.00 93.38 100 LYS A CA 1
ATOM 816 C C . LYS A 1 100 ? -21.757 -0.676 8.164 1.00 93.38 100 LYS A C 1
ATOM 818 O O . LYS A 1 100 ? -21.639 -1.884 8.307 1.00 93.38 100 LYS A O 1
ATOM 823 N N . LYS A 1 101 ? -21.978 -0.120 6.967 1.00 95.69 101 LYS A N 1
ATOM 824 C CA . LYS A 1 101 ? -22.045 -0.861 5.706 1.00 95.69 101 LYS A CA 1
ATOM 825 C C . LYS A 1 101 ? -20.651 -1.355 5.314 1.00 95.69 101 LYS A C 1
ATOM 827 O O . LYS A 1 101 ? -19.754 -0.537 5.127 1.00 95.69 101 LYS A O 1
ATOM 832 N N . GLU A 1 102 ? -20.523 -2.661 5.112 1.00 96.12 102 GLU A N 1
ATOM 833 C CA . GLU A 1 102 ? -19.311 -3.264 4.561 1.00 96.12 102 GLU A CA 1
ATOM 834 C C . GLU A 1 102 ? -19.048 -2.816 3.115 1.00 96.12 102 GLU A C 1
ATOM 836 O O . GLU A 1 102 ? -19.958 -2.581 2.311 1.00 96.12 102 GLU A O 1
ATOM 841 N N . VAL A 1 103 ? -17.766 -2.701 2.793 1.00 97.88 103 VAL A N 1
ATOM 842 C CA . VAL A 1 103 ? -17.242 -2.451 1.457 1.00 97.88 103 VAL A CA 1
ATOM 843 C C . VAL A 1 103 ? -17.098 -3.800 0.742 1.00 97.88 103 VAL A C 1
ATOM 845 O O . VAL A 1 103 ? -16.499 -4.719 1.300 1.00 97.88 103 VAL A O 1
ATOM 848 N N . PRO A 1 104 ? -17.603 -3.947 -0.497 1.00 97.88 104 PRO A N 1
ATOM 849 C CA . PRO A 1 104 ? -17.448 -5.188 -1.251 1.00 97.88 104 PRO A CA 1
ATOM 850 C C . PRO A 1 104 ? -15.977 -5.592 -1.413 1.00 97.88 104 PRO A C 1
ATOM 852 O O . PRO A 1 104 ? -15.123 -4.738 -1.670 1.00 97.88 104 PRO A O 1
ATOM 855 N N . LYS A 1 105 ? -15.695 -6.900 -1.340 1.00 96.62 105 LYS A N 1
ATOM 856 C CA . LYS A 1 105 ? -14.335 -7.455 -1.483 1.00 96.62 105 LYS A CA 1
ATOM 857 C C . LYS A 1 105 ? -13.639 -6.988 -2.759 1.00 96.62 105 LYS A C 1
ATOM 859 O O . LYS A 1 105 ? -12.465 -6.648 -2.706 1.00 96.62 105 LYS A O 1
ATOM 864 N N . GLU A 1 106 ? -14.376 -6.863 -3.859 1.00 97.50 106 GLU A N 1
ATOM 865 C CA . GLU A 1 106 ? -13.821 -6.428 -5.148 1.00 97.50 106 GLU A CA 1
ATOM 866 C C . GLU A 1 106 ? -13.291 -4.987 -5.099 1.00 97.50 106 GLU A C 1
ATOM 868 O O . GLU A 1 106 ? -12.299 -4.649 -5.739 1.00 97.50 106 GLU A O 1
ATOM 873 N N . ILE A 1 107 ? -13.930 -4.123 -4.305 1.00 98.25 107 ILE A N 1
ATOM 874 C CA . ILE A 1 107 ? -13.485 -2.741 -4.101 1.00 98.25 107 ILE A CA 1
ATOM 875 C C . ILE A 1 107 ? -12.267 -2.712 -3.172 1.00 98.25 107 ILE A C 1
ATOM 877 O O . ILE A 1 107 ? -11.315 -1.986 -3.445 1.00 98.25 107 ILE A O 1
ATOM 881 N N . LEU A 1 108 ? -12.258 -3.531 -2.114 1.00 97.81 108 LEU A N 1
ATOM 882 C CA . LEU A 1 108 ? -11.089 -3.685 -1.240 1.00 97.81 108 LEU A CA 1
ATOM 883 C C . LEU A 1 108 ? -9.879 -4.232 -2.014 1.00 97.81 108 LEU A C 1
ATOM 885 O O . LEU A 1 108 ? -8.764 -3.754 -1.816 1.00 97.81 108 LEU A O 1
ATOM 889 N N . LYS A 1 109 ? -10.102 -5.165 -2.948 1.00 96.50 109 LYS A N 1
ATOM 890 C CA . LYS A 1 109 ? -9.063 -5.687 -3.838 1.00 96.50 109 LYS A CA 1
ATOM 891 C C . LYS A 1 109 ? -8.468 -4.578 -4.705 1.00 96.50 109 LYS A C 1
ATOM 893 O O . LYS A 1 109 ? -7.254 -4.454 -4.733 1.00 96.50 109 LYS A O 1
ATOM 898 N N . LYS A 1 110 ? -9.286 -3.709 -5.314 1.00 97.69 110 LYS A N 1
ATOM 899 C CA . LYS A 1 110 ? -8.781 -2.553 -6.086 1.00 97.69 110 LYS A CA 1
ATOM 900 C C . LYS A 1 110 ? -7.871 -1.637 -5.261 1.00 97.69 110 LYS A C 1
ATOM 902 O O . LYS A 1 110 ? -6.899 -1.104 -5.789 1.00 97.69 110 LYS A O 1
ATOM 907 N N . VAL A 1 111 ? -8.168 -1.458 -3.971 1.00 98.19 111 VAL A N 1
ATOM 908 C CA . VAL A 1 111 ? -7.293 -0.702 -3.061 1.00 98.19 111 VAL A CA 1
ATOM 909 C C . VAL A 1 111 ? -5.958 -1.426 -2.874 1.00 98.19 111 VAL A C 1
ATOM 911 O O . VAL A 1 111 ? -4.913 -0.799 -3.029 1.00 98.19 111 VAL A O 1
ATOM 914 N N . LEU A 1 112 ? -5.979 -2.732 -2.589 1.00 96.50 112 LEU A N 1
ATOM 915 C CA . LEU A 1 112 ? -4.762 -3.538 -2.434 1.00 96.50 112 LEU A CA 1
ATOM 916 C C . LEU A 1 112 ? -3.929 -3.611 -3.720 1.00 96.50 112 LEU A C 1
ATOM 918 O O . LEU A 1 112 ? -2.705 -3.556 -3.653 1.00 96.50 112 LEU A O 1
ATOM 922 N N . ASP A 1 113 ? -4.570 -3.706 -4.882 1.00 94.19 113 ASP A N 1
ATOM 923 C CA . ASP A 1 113 ? -3.898 -3.724 -6.183 1.00 94.19 113 ASP A CA 1
ATOM 924 C C . ASP A 1 113 ? -3.060 -2.450 -6.358 1.00 94.19 113 ASP A C 1
ATOM 926 O O . ASP A 1 113 ? -1.880 -2.532 -6.683 1.00 94.19 113 ASP A O 1
ATOM 930 N N . LEU A 1 114 ? -3.610 -1.275 -6.022 1.00 95.38 114 LEU A N 1
ATOM 931 C CA . LEU A 1 114 ? -2.850 -0.021 -6.056 1.00 95.38 114 LEU A CA 1
ATOM 932 C C . LEU A 1 114 ? -1.800 0.096 -4.946 1.00 95.38 114 LEU A C 1
ATOM 934 O O . LEU A 1 114 ? -0.738 0.664 -5.187 1.00 95.38 114 LEU A O 1
ATOM 938 N N . MET A 1 115 ? -2.035 -0.466 -3.757 1.00 96.94 115 MET A N 1
ATOM 939 C CA . MET A 1 115 ? -1.016 -0.512 -2.698 1.00 96.94 115 MET A CA 1
ATOM 940 C C . MET A 1 115 ? 0.237 -1.279 -3.137 1.00 96.94 115 MET A C 1
ATOM 942 O O . MET A 1 115 ? 1.345 -0.861 -2.814 1.00 96.94 115 MET A O 1
ATOM 946 N N . GLN A 1 116 ? 0.077 -2.352 -3.915 1.00 91.56 116 GLN A N 1
ATOM 947 C CA . GLN A 1 116 ? 1.188 -3.169 -4.411 1.00 91.56 116 GLN A CA 1
ATOM 948 C C . GLN A 1 116 ? 2.070 -2.444 -5.437 1.00 91.56 116 GLN A C 1
ATOM 950 O O . GLN A 1 116 ? 3.216 -2.841 -5.638 1.00 91.56 116 GLN A O 1
ATOM 955 N N . TYR A 1 117 ? 1.594 -1.367 -6.064 1.00 91.38 117 TYR A N 1
ATOM 956 C CA . TYR A 1 117 ? 2.417 -0.546 -6.959 1.00 91.38 117 TYR A CA 1
ATOM 957 C C . TYR A 1 117 ? 3.300 0.469 -6.223 1.00 91.38 117 TYR A C 1
ATOM 959 O O . TYR A 1 117 ? 4.145 1.104 -6.854 1.00 91.38 117 TYR A O 1
ATOM 967 N N . ALA A 1 118 ? 3.149 0.616 -4.904 1.00 94.56 118 ALA A N 1
ATOM 968 C CA . ALA A 1 118 ? 4.018 1.481 -4.124 1.00 94.56 118 ALA A CA 1
ATOM 969 C C . ALA A 1 118 ? 5.490 1.025 -4.225 1.00 94.56 118 ALA A C 1
ATOM 971 O O . ALA A 1 118 ? 5.781 -0.170 -4.111 1.00 94.56 118 ALA A O 1
ATOM 972 N N . PRO A 1 119 ? 6.438 1.956 -4.427 1.00 92.19 119 PRO A N 1
ATOM 973 C CA . PRO A 1 119 ? 7.848 1.611 -4.478 1.00 92.19 119 PRO A CA 1
ATOM 974 C C . PRO A 1 119 ? 8.366 1.231 -3.089 1.00 92.19 119 PRO A C 1
ATOM 976 O O . PRO A 1 119 ? 8.000 1.834 -2.081 1.00 92.19 119 PRO A O 1
ATOM 979 N N . THR A 1 120 ? 9.296 0.282 -3.059 1.00 91.56 120 THR A N 1
ATOM 980 C CA . THR A 1 120 ? 10.041 -0.101 -1.855 1.00 91.56 120 THR A CA 1
ATOM 981 C C . THR A 1 120 ? 11.534 0.031 -2.114 1.00 91.56 120 THR A C 1
ATOM 983 O O . THR A 1 120 ? 11.987 -0.156 -3.249 1.00 91.56 120 THR A O 1
ATOM 986 N N . GLY A 1 121 ? 12.324 0.276 -1.067 1.00 89.00 121 GLY A N 1
ATOM 987 C CA . GLY A 1 121 ? 13.786 0.259 -1.173 1.00 89.00 121 GLY A CA 1
ATOM 988 C C . GLY A 1 121 ? 14.284 -1.014 -1.869 1.00 89.00 121 GLY A C 1
ATOM 989 O O . GLY A 1 121 ? 13.879 -2.119 -1.512 1.00 89.00 121 GLY A O 1
ATOM 990 N N . SER A 1 122 ? 15.102 -0.852 -2.914 1.00 87.38 122 SER A N 1
ATOM 991 C CA . SER A 1 122 ? 15.630 -1.950 -3.744 1.00 87.38 122 SER A CA 1
ATO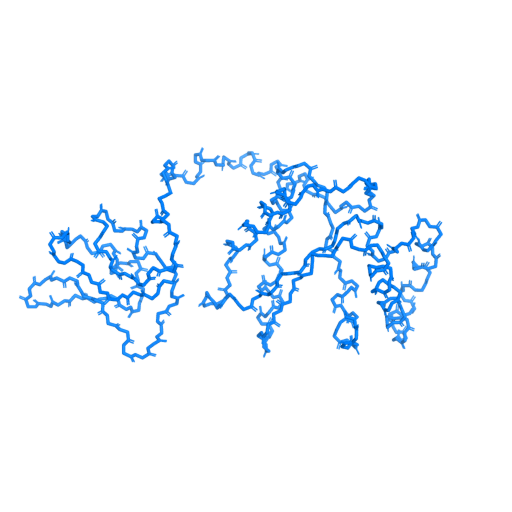M 992 C C . SER A 1 122 ? 14.576 -2.885 -4.364 1.00 87.38 122 SER A C 1
ATOM 994 O O . SER A 1 122 ? 14.935 -3.972 -4.802 1.00 87.38 122 SER A O 1
ATOM 996 N N . ASN A 1 123 ? 13.304 -2.466 -4.438 1.00 88.62 123 ASN A N 1
ATOM 997 C CA . ASN A 1 123 ? 12.178 -3.274 -4.927 1.00 88.62 123 ASN A CA 1
ATOM 998 C C . ASN A 1 123 ? 11.972 -4.599 -4.148 1.00 88.62 123 ASN A C 1
ATOM 1000 O O . ASN A 1 123 ? 11.478 -5.570 -4.710 1.00 88.62 123 ASN A O 1
ATOM 1004 N N . LEU A 1 124 ? 12.346 -4.636 -2.859 1.00 87.25 124 LEU A N 1
ATOM 1005 C CA . LEU A 1 124 ? 12.280 -5.838 -2.010 1.00 87.25 124 LEU A CA 1
ATOM 1006 C C . LEU A 1 124 ? 10.867 -6.391 -1.782 1.00 87.25 124 LEU A C 1
ATOM 1008 O O . LEU A 1 124 ? 10.716 -7.604 -1.694 1.00 87.25 124 LEU A O 1
ATOM 1012 N N . ARG A 1 125 ? 9.848 -5.522 -1.677 1.00 87.75 125 ARG A N 1
ATOM 1013 C CA . ARG A 1 125 ? 8.428 -5.917 -1.581 1.00 87.75 125 ARG A CA 1
ATOM 1014 C C . ARG A 1 125 ? 8.135 -6.982 -0.506 1.00 87.75 125 ARG A C 1
ATOM 1016 O O . ARG A 1 125 ? 7.399 -7.935 -0.747 1.00 87.75 125 ARG A O 1
ATOM 1023 N N . TYR A 1 126 ? 8.718 -6.838 0.686 1.00 90.31 126 TYR A N 1
ATOM 1024 C CA . TYR A 1 126 ? 8.541 -7.773 1.813 1.00 90.31 126 TYR A CA 1
ATOM 1025 C C . TYR A 1 126 ? 7.319 -7.481 2.691 1.00 90.31 126 TYR A C 1
ATOM 1027 O O . TYR A 1 126 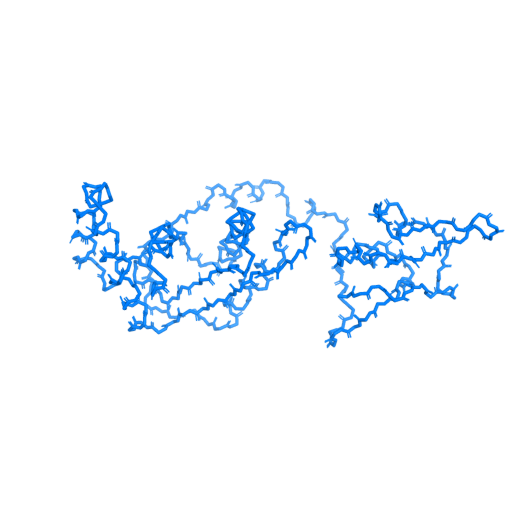? 7.147 -8.084 3.757 1.00 90.31 126 TYR A O 1
ATOM 1035 N N . GLU A 1 127 ? 6.470 -6.555 2.261 1.00 92.38 127 GLU A N 1
ATOM 1036 C CA . GLU A 1 127 ? 5.289 -6.147 2.995 1.00 92.38 127 GLU A CA 1
ATOM 1037 C C . GLU A 1 127 ? 4.138 -7.143 2.826 1.00 92.38 127 GLU A C 1
ATOM 1039 O O . GLU A 1 127 ? 3.845 -7.645 1.740 1.00 92.38 127 GLU A O 1
ATOM 1044 N N . LYS A 1 128 ? 3.464 -7.423 3.939 1.00 92.62 128 LYS A N 1
ATOM 1045 C CA . LYS A 1 128 ? 2.280 -8.269 4.025 1.00 92.62 128 LYS A CA 1
ATOM 1046 C C . LYS A 1 128 ? 1.059 -7.413 4.300 1.00 92.62 128 LYS A C 1
ATOM 1048 O O . LYS A 1 128 ? 1.107 -6.479 5.098 1.00 92.62 128 LYS A O 1
ATOM 1053 N N . TYR A 1 129 ? -0.048 -7.797 3.679 1.00 94.38 129 TYR A N 1
ATOM 1054 C CA . TYR A 1 129 ? -1.318 -7.091 3.746 1.00 94.38 129 TYR A CA 1
ATOM 1055 C C . TYR A 1 129 ? -2.366 -8.012 4.351 1.00 94.38 129 TYR A C 1
ATOM 1057 O O . TYR A 1 129 ? -2.570 -9.128 3.872 1.00 94.38 129 TYR A O 1
ATOM 1065 N N . VAL A 1 130 ? -3.047 -7.549 5.394 1.00 94.75 130 VAL A N 1
ATOM 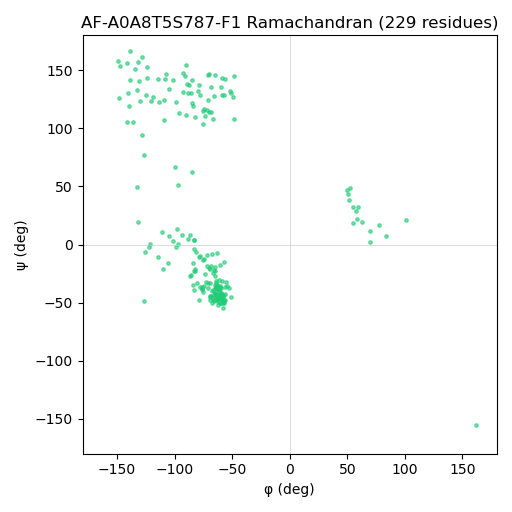1066 C CA . VAL A 1 130 ? -4.148 -8.283 6.021 1.00 94.75 130 VAL A CA 1
ATOM 1067 C C . VAL A 1 130 ? -5.338 -7.352 6.156 1.00 94.75 130 VAL A C 1
ATOM 1069 O O . VAL A 1 130 ? -5.244 -6.309 6.795 1.00 94.75 130 VAL A O 1
ATOM 1072 N N . ILE A 1 131 ? -6.476 -7.743 5.586 1.00 96.75 131 ILE A N 1
ATOM 1073 C CA . ILE A 1 131 ? -7.742 -7.048 5.817 1.00 96.75 131 ILE A CA 1
ATOM 1074 C C . ILE A 1 131 ? -8.530 -7.811 6.869 1.00 96.75 131 ILE A C 1
ATOM 1076 O O . ILE A 1 131 ? -8.851 -8.985 6.686 1.00 96.75 131 ILE A O 1
ATOM 1080 N N . ILE A 1 132 ? -8.878 -7.128 7.954 1.00 97.00 132 ILE A N 1
ATOM 1081 C CA . ILE A 1 132 ? -9.771 -7.660 8.978 1.00 97.00 132 ILE A CA 1
ATOM 1082 C C . ILE A 1 132 ? -11.099 -6.916 8.883 1.00 97.00 132 ILE A C 1
ATOM 1084 O O . ILE A 1 132 ? -11.136 -5.688 8.940 1.00 97.00 132 ILE A O 1
ATOM 1088 N N . SER A 1 133 ? -12.176 -7.686 8.727 1.00 97.00 133 SER A N 1
ATOM 1089 C CA . SER A 1 133 ? -13.568 -7.195 8.716 1.00 97.00 133 SER A CA 1
ATOM 1090 C C . SER A 1 133 ? -14.376 -7.723 9.906 1.00 97.00 133 SER A C 1
ATOM 1092 O O . SER A 1 133 ? -15.486 -7.278 10.167 1.00 97.00 133 SER A O 1
ATOM 1094 N N . ASP A 1 134 ? -13.814 -8.688 10.635 1.00 97.38 134 ASP A N 1
ATOM 1095 C CA . ASP A 1 134 ? -14.433 -9.273 11.816 1.00 97.38 134 ASP A CA 1
ATOM 1096 C C . ASP A 1 134 ? -14.451 -8.248 12.960 1.00 97.38 134 ASP A C 1
ATOM 1098 O O . ASP A 1 134 ? -13.400 -7.840 13.464 1.00 97.38 134 ASP A O 1
ATOM 1102 N N . ARG A 1 135 ? -15.653 -7.813 13.353 1.00 96.81 135 ARG A N 1
ATOM 1103 C CA . ARG A 1 135 ? -15.835 -6.765 14.367 1.00 96.81 135 ARG A CA 1
ATOM 1104 C C . ARG A 1 135 ? -15.332 -7.181 15.745 1.00 96.81 135 ARG A C 1
ATOM 1106 O O . ARG A 1 135 ? -14.792 -6.333 16.450 1.00 96.81 135 ARG A O 1
ATOM 1113 N N . GLU A 1 136 ? -15.500 -8.440 16.138 1.00 97.69 136 GLU A N 1
ATOM 1114 C CA . GLU A 1 136 ? -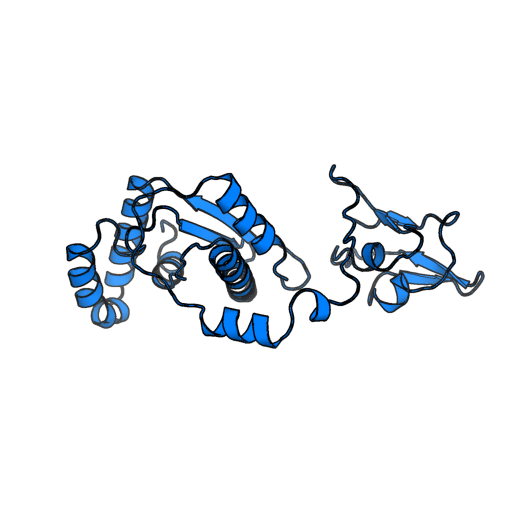15.055 -8.920 17.449 1.00 97.69 136 GLU A CA 1
ATOM 1115 C C . GLU A 1 136 ? -13.527 -8.941 17.510 1.00 97.69 136 GLU A C 1
ATOM 1117 O O . GLU A 1 136 ? -12.925 -8.410 18.445 1.00 97.69 136 GLU A O 1
ATOM 1122 N N . LYS A 1 137 ? -12.881 -9.438 16.452 1.00 97.12 137 LYS A N 1
ATOM 1123 C CA . LYS A 1 137 ? -11.424 -9.414 16.325 1.00 97.12 137 LYS A CA 1
ATOM 1124 C C . LYS A 1 137 ? -10.878 -7.987 16.335 1.00 97.12 137 LYS A C 1
ATOM 1126 O O . LYS A 1 137 ? -9.909 -7.714 17.040 1.00 97.12 137 LYS A O 1
ATOM 1131 N N . LEU A 1 138 ? -11.502 -7.067 15.596 1.00 97.38 138 LEU A N 1
ATOM 1132 C CA . LEU A 1 138 ? -11.117 -5.651 15.603 1.00 97.38 138 LEU A CA 1
ATOM 1133 C C . LEU A 1 138 ? -11.298 -5.008 16.981 1.00 97.38 138 LEU A C 1
ATOM 1135 O O . LEU A 1 138 ? -10.452 -4.215 17.394 1.00 97.38 138 LEU A O 1
ATOM 1139 N N . LYS A 1 139 ? -12.361 -5.367 17.708 1.00 97.75 139 LYS A N 1
ATOM 1140 C CA . LYS A 1 139 ? -12.581 -4.905 19.079 1.00 97.75 139 LYS A CA 1
ATOM 1141 C C . LYS A 1 139 ? -11.479 -5.399 20.016 1.00 97.75 139 LYS A C 1
ATOM 1143 O O . LYS A 1 139 ? -10.894 -4.588 20.725 1.00 97.75 139 LYS A O 1
ATOM 1148 N N . ASN A 1 140 ? -11.141 -6.686 19.956 1.00 96.88 140 ASN A N 1
ATOM 1149 C CA . ASN A 1 140 ? -10.082 -7.275 20.776 1.00 96.88 140 ASN A CA 1
ATOM 1150 C C . ASN A 1 140 ? -8.720 -6.613 20.511 1.00 96.88 140 ASN A C 1
ATOM 1152 O O . ASN A 1 140 ? -8.006 -6.283 21.454 1.00 96.88 140 ASN A O 1
ATOM 1156 N N . ILE A 1 141 ? -8.386 -6.344 19.241 1.00 96.44 141 ILE A N 1
ATOM 1157 C CA . ILE A 1 141 ? -7.171 -5.595 18.878 1.00 96.44 141 ILE A CA 1
ATOM 1158 C C . ILE A 1 141 ? -7.236 -4.164 19.432 1.00 96.44 141 ILE A C 1
ATOM 1160 O O . ILE A 1 141 ? -6.271 -3.687 20.021 1.00 96.44 141 ILE A O 1
ATOM 1164 N N . SER A 1 142 ? -8.371 -3.474 19.279 1.00 97.38 142 SER A N 1
ATOM 1165 C CA . SER A 1 142 ? -8.558 -2.115 19.802 1.00 97.38 142 SER A CA 1
ATOM 1166 C C . SER A 1 142 ? -8.371 -2.052 21.322 1.00 97.38 142 SER A C 1
ATOM 1168 O O . SER A 1 142 ? -7.716 -1.137 21.818 1.00 97.38 142 SER A O 1
ATOM 1170 N N . ASP A 1 143 ? -8.927 -3.007 22.066 1.00 96.81 143 ASP A N 1
ATOM 1171 C CA . ASP A 1 143 ? -8.791 -3.064 23.522 1.00 96.81 143 ASP A CA 1
ATOM 1172 C C . ASP A 1 143 ? -7.338 -3.335 23.936 1.00 96.81 143 ASP A C 1
ATOM 1174 O O . ASP A 1 143 ? -6.814 -2.625 24.796 1.00 96.81 143 ASP A O 1
ATOM 1178 N N . ALA A 1 144 ? -6.658 -4.268 23.260 1.00 96.56 144 ALA A N 1
ATOM 1179 C CA . ALA A 1 144 ? -5.252 -4.582 23.510 1.00 96.56 144 ALA A CA 1
ATOM 1180 C C . ALA A 1 144 ? -4.311 -3.402 23.198 1.00 96.56 144 ALA A C 1
ATOM 1182 O O . ALA A 1 144 ? -3.358 -3.159 23.941 1.00 96.56 144 ALA A O 1
ATOM 1183 N N . VAL A 1 145 ? -4.590 -2.630 22.139 1.00 97.06 145 VAL A N 1
ATOM 1184 C CA . VAL A 1 145 ? -3.865 -1.384 21.828 1.00 97.06 145 VAL A CA 1
ATOM 1185 C C . VAL A 1 145 ? -4.023 -0.383 22.970 1.00 97.06 145 VAL A C 1
ATOM 1187 O O . VAL A 1 145 ? -3.026 0.145 23.455 1.00 97.06 145 VAL A O 1
ATOM 1190 N N . ILE A 1 146 ? -5.255 -0.125 23.423 1.00 97.00 146 ILE A N 1
ATOM 1191 C CA . ILE A 1 146 ? -5.507 0.840 24.504 1.00 97.00 146 ILE A CA 1
ATOM 1192 C C . ILE A 1 146 ? -4.820 0.389 25.793 1.00 97.00 146 ILE A C 1
ATOM 1194 O O . ILE A 1 146 ? -4.151 1.195 26.430 1.00 97.00 146 ILE A O 1
ATOM 1198 N N . GLU A 1 147 ? -4.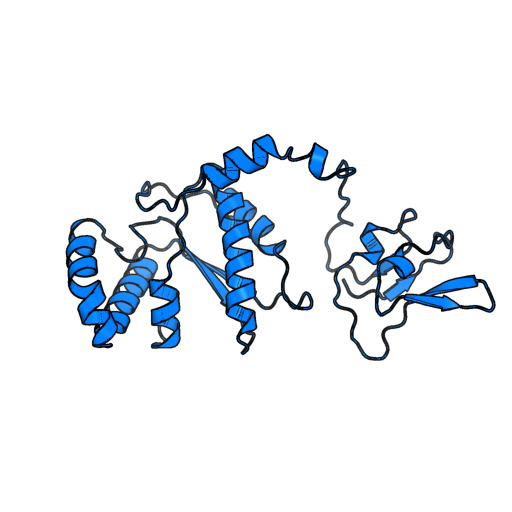955 -0.884 26.167 1.00 96.06 147 GLU A N 1
ATOM 1199 C CA . GLU A 1 147 ? -4.305 -1.436 27.356 1.00 96.06 147 GLU A CA 1
ATOM 1200 C C . GLU A 1 147 ? -2.786 -1.253 27.296 1.00 96.06 147 GLU A C 1
ATOM 1202 O O . GLU A 1 147 ? -2.203 -0.694 28.223 1.00 96.06 147 GLU A O 1
ATOM 1207 N N . THR A 1 148 ? -2.162 -1.649 26.183 1.00 96.62 148 THR A N 1
ATOM 1208 C CA . THR A 1 148 ? -0.709 -1.545 25.985 1.00 96.62 148 THR A CA 1
ATOM 1209 C C . THR A 1 148 ? -0.240 -0.096 26.107 1.00 96.62 148 THR A C 1
ATOM 1211 O O . THR A 1 148 ? 0.690 0.198 26.855 1.00 96.62 148 THR A O 1
ATOM 1214 N N . LEU A 1 149 ? -0.917 0.840 25.432 1.00 96.00 149 LEU A N 1
ATOM 1215 C CA . LEU A 1 149 ? -0.532 2.250 25.476 1.00 96.00 149 LEU A CA 1
ATOM 1216 C C . LEU A 1 149 ? -0.683 2.859 26.875 1.00 96.00 149 LEU A C 1
ATOM 1218 O O . LEU A 1 149 ? 0.132 3.691 27.258 1.00 96.00 149 LEU A O 1
ATOM 1222 N N . LEU A 1 150 ? -1.690 2.457 27.653 1.00 96.12 150 LEU A N 1
ATOM 1223 C CA . LEU A 1 150 ? -1.906 2.993 29.002 1.00 96.12 150 LEU A CA 1
ATOM 1224 C C . LEU A 1 150 ? -0.982 2.382 30.070 1.00 96.12 150 LEU A C 1
ATOM 1226 O O . LEU A 1 150 ? -0.914 2.919 31.176 1.00 96.12 150 LEU A O 1
ATOM 1230 N N . GLN A 1 151 ? -0.250 1.306 29.762 1.00 95.19 151 GLN A N 1
ATOM 1231 C CA . GLN A 1 151 ? 0.806 0.782 30.640 1.00 95.19 151 GLN A CA 1
ATOM 1232 C C . GLN A 1 151 ? 2.060 1.672 30.638 1.00 95.19 151 GLN A C 1
ATOM 1234 O O . GLN A 1 151 ? 2.793 1.697 31.626 1.00 95.19 151 GLN A O 1
ATOM 1239 N N . ASN A 1 152 ? 2.300 2.429 29.563 1.00 93.31 152 ASN A N 1
ATOM 1240 C CA . ASN A 1 152 ? 3.389 3.399 29.492 1.00 93.31 152 ASN A CA 1
ATOM 1241 C C . ASN A 1 152 ? 2.953 4.733 30.140 1.00 93.31 152 ASN A C 1
ATOM 1243 O O . ASN A 1 152 ? 2.026 5.362 29.625 1.00 93.31 152 ASN A O 1
ATOM 1247 N N . PRO A 1 153 ? 3.616 5.221 31.211 1.00 94.38 153 PRO A N 1
ATOM 1248 C CA . PRO A 1 153 ? 3.192 6.434 31.917 1.00 94.38 153 PRO A CA 1
ATOM 1249 C C . PRO A 1 153 ? 3.072 7.675 31.022 1.00 94.38 153 PRO A C 1
ATOM 1251 O O . PRO A 1 153 ? 2.078 8.388 31.095 1.00 94.38 153 PRO A O 1
ATOM 1254 N N . GLY A 1 154 ? 4.026 7.897 30.110 1.00 94.06 154 GLY A N 1
ATOM 1255 C CA . GLY A 1 154 ? 3.999 9.065 29.222 1.00 94.06 154 GLY A CA 1
ATOM 1256 C C . GLY A 1 154 ? 2.871 9.010 28.187 1.00 94.06 154 GLY A C 1
ATOM 1257 O O . GLY A 1 154 ? 2.300 10.039 27.823 1.00 94.06 154 GLY A O 1
ATOM 1258 N N . MET A 1 155 ? 2.515 7.811 27.722 1.00 94.56 155 MET A N 1
ATOM 1259 C CA . MET A 1 155 ? 1.370 7.618 26.828 1.00 94.56 155 MET A CA 1
ATOM 1260 C C . MET A 1 155 ? 0.045 7.697 27.587 1.00 94.56 155 MET A C 1
ATOM 1262 O O . MET A 1 155 ? -0.915 8.269 27.067 1.00 94.56 155 MET A O 1
ATOM 1266 N N . LYS A 1 156 ? 0.005 7.183 28.821 1.00 96.12 156 LYS A N 1
ATOM 1267 C CA . LYS A 1 156 ? -1.144 7.286 29.719 1.00 96.12 156 LYS A CA 1
ATOM 1268 C C . LYS A 1 156 ? -1.511 8.742 29.982 1.00 96.12 156 LYS A C 1
ATOM 1270 O O . LYS A 1 156 ? -2.631 9.133 29.658 1.00 96.12 156 LYS A O 1
ATOM 1275 N N . ASP A 1 157 ? -0.556 9.544 30.448 1.00 96.50 157 ASP A N 1
ATOM 1276 C CA . ASP A 1 157 ? -0.756 10.969 30.741 1.00 96.50 157 ASP A CA 1
ATOM 1277 C C . ASP A 1 157 ? -1.292 11.737 29.523 1.00 96.50 157 ASP A C 1
ATOM 1279 O O . ASP A 1 157 ? -2.068 12.682 29.652 1.00 96.50 157 ASP A O 1
ATOM 1283 N N . LYS A 1 158 ? -0.908 11.310 28.314 1.00 95.31 158 LYS A N 1
ATOM 1284 C CA . LYS A 1 158 ? -1.311 11.951 27.061 1.00 95.31 158 LYS A CA 1
ATOM 1285 C C . LYS A 1 158 ? -2.674 11.497 26.529 1.00 95.31 158 LYS A C 1
ATOM 1287 O O . LYS A 1 158 ? -3.361 12.297 25.893 1.00 95.31 158 LYS A O 1
ATOM 1292 N N . TYR A 1 159 ? -3.052 10.229 26.706 1.00 96.50 159 TYR A N 1
ATOM 1293 C CA . TYR A 1 159 ? -4.175 9.628 25.969 1.00 96.50 159 TYR A CA 1
ATOM 1294 C C . TYR A 1 159 ? -5.267 8.978 26.832 1.00 96.50 159 TYR A C 1
ATOM 1296 O O . TYR A 1 159 ? -6.302 8.608 26.275 1.00 96.50 159 TYR A O 1
ATOM 1304 N N . GLU A 1 160 ? -5.114 8.868 28.155 1.00 96.69 160 GLU A N 1
ATOM 1305 C CA . GLU A 1 160 ? -6.116 8.234 29.033 1.00 96.69 160 GLU A CA 1
ATOM 1306 C C . GLU A 1 160 ? -7.506 8.876 28.905 1.00 96.69 160 GLU A C 1
ATOM 1308 O O . GLU A 1 160 ? -8.503 8.178 28.680 1.00 96.69 160 GLU A O 1
ATOM 1313 N N . GLU A 1 161 ? -7.580 10.208 28.956 1.00 97.19 161 GLU A N 1
ATOM 1314 C CA . GLU A 1 161 ? -8.841 10.930 28.767 1.00 97.19 161 GLU A CA 1
ATOM 1315 C C . GLU A 1 161 ? -9.385 10.742 27.343 1.00 97.19 161 GLU A C 1
ATOM 1317 O O . GLU A 1 161 ? -10.574 10.475 27.158 1.00 97.19 161 GLU A O 1
ATOM 1322 N N . THR A 1 162 ? -8.513 10.783 26.328 1.00 95.94 162 THR A N 1
ATOM 1323 C CA . THR A 1 162 ? -8.904 10.585 24.921 1.00 95.94 162 THR A CA 1
ATOM 1324 C C . THR A 1 162 ? -9.564 9.223 24.711 1.00 95.94 162 THR A C 1
ATOM 1326 O O . THR A 1 162 ? -10.619 9.141 24.074 1.00 95.94 162 THR A O 1
ATOM 1329 N N . PHE A 1 163 ? -8.993 8.147 25.259 1.00 97.00 163 PHE A N 1
ATOM 1330 C CA . PHE A 1 163 ? -9.585 6.814 25.155 1.00 97.00 163 PHE A CA 1
ATOM 1331 C C . PHE A 1 163 ? -10.855 6.680 25.993 1.00 97.00 163 PHE A C 1
ATOM 1333 O O . PHE A 1 163 ? -11.818 6.067 25.531 1.00 97.00 163 PHE A O 1
ATOM 1340 N N . SER A 1 164 ? -10.899 7.300 27.174 1.00 97.00 164 SER A N 1
ATOM 1341 C CA . SER A 1 164 ? -12.097 7.331 28.022 1.00 97.00 164 SER A CA 1
ATOM 1342 C C . SER A 1 164 ? -13.275 8.021 27.332 1.00 97.00 164 SER A C 1
ATOM 1344 O O . SER A 1 164 ? -14.404 7.541 27.408 1.00 97.00 164 SER A O 1
ATOM 1346 N N . ILE A 1 165 ? -13.025 9.121 26.617 1.00 96.69 165 ILE A N 1
ATOM 1347 C CA . ILE A 1 165 ? -14.028 9.812 25.801 1.00 96.69 165 ILE A CA 1
ATOM 1348 C C . ILE A 1 165 ? -14.403 8.956 24.589 1.00 96.69 165 ILE A C 1
ATOM 1350 O O . ILE A 1 165 ? -15.585 8.747 24.334 1.00 96.69 165 ILE A O 1
ATOM 1354 N N . SER A 1 166 ? -13.421 8.418 23.863 1.00 95.25 166 SER A N 1
ATOM 1355 C CA . SER A 1 166 ? -13.667 7.652 22.633 1.00 95.25 166 SER A CA 1
ATOM 1356 C C . SER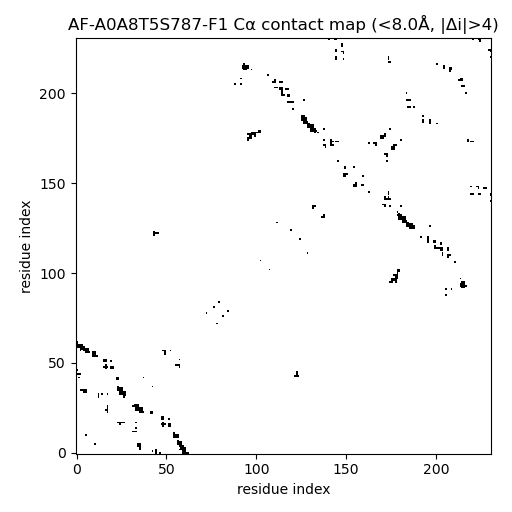 A 1 166 ? -14.514 6.397 22.884 1.00 95.25 166 SER A C 1
ATOM 1358 O O . SER A 1 166 ? -15.421 6.121 22.105 1.00 95.25 166 SER A O 1
ATOM 1360 N N . LYS A 1 167 ? -14.307 5.700 24.011 1.00 96.94 167 LYS A N 1
ATOM 1361 C CA . LYS A 1 167 ? -15.122 4.547 24.448 1.00 96.94 167 LYS A CA 1
ATOM 1362 C C . LYS A 1 167 ? -16.603 4.869 24.683 1.00 96.94 167 LYS A C 1
ATOM 1364 O O . LYS A 1 167 ? -17.413 3.953 24.723 1.00 96.94 167 LYS A O 1
ATOM 1369 N N . LYS A 1 168 ? -16.975 6.146 24.842 1.00 96.94 168 LYS A N 1
ATOM 1370 C CA . LYS A 1 168 ? -18.384 6.567 24.962 1.00 96.94 168 LYS A CA 1
ATOM 1371 C C . LYS A 1 168 ? -19.081 6.700 23.607 1.00 96.94 168 LYS A C 1
ATOM 1373 O O . LYS A 1 168 ? -20.305 6.668 23.563 1.00 96.94 168 LYS A O 1
ATOM 1378 N N . TYR A 1 169 ? -18.317 6.894 22.530 1.00 95.69 169 TYR A N 1
ATOM 1379 C CA . TYR A 1 169 ? -18.844 7.178 21.191 1.00 95.69 169 TYR A CA 1
ATOM 1380 C C . TYR A 1 169 ? -18.651 6.034 20.196 1.00 95.69 169 TYR A C 1
ATOM 1382 O O . TYR A 1 169 ? -19.356 6.004 19.191 1.00 95.69 169 TYR A O 1
ATOM 1390 N N . TYR A 1 170 ? -17.706 5.131 20.462 1.00 97.19 170 TYR A N 1
ATOM 1391 C CA . TYR A 1 170 ? -17.332 4.051 19.556 1.00 97.19 170 TYR A CA 1
ATOM 1392 C C . TYR A 1 170 ? -17.287 2.708 20.283 1.00 97.19 170 TYR A C 1
ATOM 1394 O O . TYR A 1 170 ? -16.752 2.625 21.392 1.00 97.19 170 TYR A O 1
ATOM 1402 N N . ASP A 1 171 ? -17.758 1.653 19.616 1.00 96.69 171 ASP A N 1
ATOM 1403 C CA . ASP A 1 171 ? -17.627 0.271 20.104 1.00 96.69 171 ASP A CA 1
ATOM 1404 C C . ASP A 1 171 ? -16.173 -0.226 19.978 1.00 96.69 171 ASP A C 1
ATOM 1406 O O . ASP A 1 171 ? -15.698 -1.027 20.786 1.00 96.69 171 ASP A O 1
ATOM 1410 N N . ILE A 1 172 ? -15.462 0.263 18.955 1.00 97.56 172 ILE A N 1
ATOM 1411 C CA . ILE A 1 172 ? -14.078 -0.062 18.591 1.00 97.56 172 ILE A CA 1
ATOM 1412 C C . ILE A 1 172 ? -13.280 1.254 18.479 1.00 97.56 172 ILE A C 1
ATOM 1414 O O . ILE A 1 172 ? -13.035 1.752 17.372 1.00 97.56 172 ILE A O 1
ATOM 1418 N N . PRO A 1 173 ? -12.883 1.866 19.612 1.00 96.81 173 PRO A N 1
ATOM 1419 C CA . PRO A 1 173 ? -12.399 3.248 19.648 1.00 96.81 173 PRO A CA 1
ATOM 1420 C C . PRO A 1 173 ? -11.140 3.513 18.831 1.00 96.81 173 PRO A C 1
ATOM 1422 O O . PRO A 1 173 ? -11.034 4.564 18.203 1.00 96.81 173 PRO A O 1
ATOM 1425 N N . VAL A 1 174 ? -10.195 2.568 18.802 1.00 97.38 174 VAL A N 1
ATOM 1426 C CA . VAL A 1 174 ? -8.938 2.738 18.056 1.00 97.38 174 VAL A CA 1
ATOM 1427 C C . VAL A 1 174 ? -9.217 2.879 16.560 1.00 97.38 174 VAL A C 1
ATOM 1429 O O . VAL A 1 174 ? -8.565 3.668 15.882 1.00 97.38 174 VAL A O 1
ATOM 1432 N N . PHE A 1 175 ? -10.223 2.175 16.041 1.00 97.62 175 PHE A N 1
ATOM 1433 C CA . PHE A 1 175 ? -10.549 2.161 14.614 1.00 97.62 175 PHE A CA 1
ATOM 1434 C C . PHE A 1 175 ? -11.791 2.989 14.259 1.00 97.62 175 PHE A C 1
ATOM 1436 O O . PHE A 1 175 ? -12.218 2.975 13.107 1.00 97.62 175 PHE A O 1
ATOM 1443 N N . PHE A 1 176 ? -12.351 3.738 15.215 1.00 97.50 176 PHE A N 1
ATOM 1444 C CA . PHE A 1 176 ? -13.544 4.575 15.035 1.00 97.50 176 PHE A CA 1
ATOM 1445 C C . PHE A 1 176 ? -14.734 3.819 14.414 1.00 97.50 176 PHE A C 1
ATOM 1447 O O . PHE A 1 176 ? -15.440 4.350 13.556 1.00 97.50 176 PHE A O 1
ATOM 1454 N N . ASP A 1 177 ? -14.918 2.553 14.802 1.00 97.88 177 ASP A N 1
ATOM 1455 C CA . ASP A 1 177 ? -15.924 1.631 14.249 1.00 97.88 177 ASP A CA 1
ATOM 1456 C C . ASP A 1 177 ? -15.835 1.361 12.738 1.00 97.88 177 ASP A C 1
ATOM 1458 O O . ASP A 1 177 ? -16.823 0.929 12.130 1.00 97.88 177 ASP A O 1
ATOM 1462 N N . ALA A 1 178 ? -14.666 1.572 12.122 1.00 98.12 178 ALA A N 1
ATOM 1463 C CA . ALA A 1 178 ? -14.440 1.223 10.723 1.00 98.12 178 ALA A CA 1
ATOM 1464 C C . ALA A 1 178 ? -14.838 -0.243 10.444 1.00 98.12 178 ALA A C 1
ATOM 1466 O O . ALA A 1 178 ? -14.431 -1.137 11.191 1.00 98.12 178 ALA A O 1
ATOM 1467 N N . PRO A 1 179 ? -15.607 -0.521 9.370 1.00 97.69 179 PRO A N 1
ATOM 1468 C CA . PRO A 1 179 ? -16.032 -1.885 9.043 1.00 97.69 179 PRO A CA 1
ATOM 1469 C C . PRO A 1 179 ? -14.872 -2.771 8.569 1.00 97.69 179 PRO A C 1
ATOM 1471 O O . PRO A 1 179 ? -14.965 -3.991 8.639 1.00 97.69 179 PRO A O 1
ATOM 1474 N N . HIS A 1 180 ? -13.780 -2.164 8.098 1.00 98.06 180 HIS A N 1
ATOM 1475 C CA . HIS A 1 180 ? -12.582 -2.861 7.647 1.00 98.06 180 HIS A CA 1
ATOM 1476 C C . HIS A 1 180 ? -11.340 -2.116 8.121 1.00 98.06 180 HIS A C 1
ATOM 1478 O O . HIS A 1 180 ? -11.289 -0.885 8.058 1.00 98.06 180 HIS A O 1
ATOM 1484 N N . VAL A 1 181 ? -10.315 -2.866 8.520 1.00 97.69 181 VAL A N 1
ATOM 1485 C CA . VAL A 1 181 ? -8.978 -2.334 8.797 1.00 97.69 181 VAL A CA 1
ATOM 1486 C C . VAL A 1 181 ? -7.966 -3.103 7.959 1.00 97.69 181 VAL A C 1
ATOM 1488 O O . VAL A 1 181 ? -7.959 -4.335 7.961 1.00 97.69 181 VAL A O 1
ATOM 1491 N N . ILE A 1 182 ? -7.131 -2.365 7.228 1.00 97.44 182 ILE A N 1
ATOM 1492 C CA . ILE A 1 182 ? -6.009 -2.913 6.465 1.00 97.44 182 ILE A CA 1
ATOM 1493 C C . ILE A 1 182 ? -4.758 -2.769 7.329 1.00 97.44 182 ILE A C 1
ATOM 1495 O O . ILE A 1 182 ? -4.315 -1.653 7.602 1.00 97.44 182 ILE A O 1
ATOM 1499 N N . PHE A 1 183 ? -4.202 -3.895 7.755 1.00 95.19 183 PHE A N 1
ATOM 1500 C CA . PHE A 1 183 ? -2.913 -3.971 8.424 1.00 95.19 183 PHE A CA 1
ATOM 1501 C C . PHE A 1 183 ? -1.835 -4.215 7.376 1.00 95.19 183 PHE A C 1
ATOM 1503 O O . PHE A 1 183 ? -1.970 -5.106 6.534 1.00 95.19 183 PHE A O 1
ATOM 1510 N N . VAL A 1 184 ? -0.772 -3.420 7.445 1.00 94.50 184 VAL A N 1
ATOM 1511 C CA . VAL A 1 184 ? 0.422 -3.589 6.622 1.00 94.50 184 VAL A CA 1
ATOM 1512 C C . VAL A 1 184 ? 1.591 -3.804 7.569 1.00 94.50 184 VAL A C 1
ATOM 1514 O O . VAL A 1 184 ? 1.820 -2.986 8.458 1.00 94.50 184 VAL A O 1
ATOM 1517 N N . SER A 1 185 ? 2.298 -4.913 7.401 1.00 91.38 185 SER A N 1
ATOM 1518 C CA . SER A 1 185 ? 3.494 -5.249 8.174 1.00 91.38 185 SER A CA 1
ATOM 1519 C C . SER A 1 185 ? 4.633 -5.613 7.235 1.00 91.38 185 SER A C 1
ATOM 1521 O O . SER A 1 185 ? 4.400 -5.914 6.069 1.00 91.38 185 SER A O 1
ATOM 1523 N N . SER A 1 186 ? 5.871 -5.585 7.718 1.00 89.25 186 SER A N 1
ATOM 1524 C CA . SER A 1 186 ? 7.036 -6.015 6.947 1.00 89.25 186 SER A CA 1
ATOM 1525 C C . SER A 1 186 ? 7.778 -7.104 7.704 1.00 89.25 186 SER A C 1
ATOM 1527 O O . SER A 1 186 ? 7.862 -7.067 8.929 1.00 89.25 186 SER A O 1
ATOM 1529 N N . LEU A 1 187 ? 8.313 -8.078 6.969 1.00 81.50 187 LEU A N 1
ATOM 1530 C CA . LEU A 1 187 ? 9.271 -9.041 7.519 1.00 81.50 187 LEU A CA 1
ATOM 1531 C C . LEU A 1 187 ? 10.707 -8.497 7.530 1.00 81.50 187 LEU A C 1
ATOM 1533 O O . LEU A 1 187 ? 11.617 -9.176 8.001 1.00 81.50 187 LEU A O 1
ATOM 1537 N N . LEU A 1 188 ? 10.917 -7.301 6.979 1.00 78.31 188 LEU A N 1
ATOM 1538 C CA . LEU A 1 188 ? 12.214 -6.651 6.949 1.00 78.31 188 LEU A CA 1
ATOM 1539 C C . LEU A 1 188 ? 12.537 -6.087 8.340 1.00 78.31 188 LEU A C 1
ATOM 1541 O O . LEU A 1 188 ? 11.883 -5.156 8.803 1.00 78.31 188 LEU A O 1
ATOM 1545 N N . ASP A 1 189 ? 13.576 -6.615 8.980 1.00 68.56 189 ASP A N 1
ATOM 1546 C CA . ASP A 1 189 ? 14.068 -6.122 10.271 1.00 68.56 189 ASP A CA 1
ATOM 1547 C C . ASP A 1 189 ? 15.033 -4.937 10.075 1.00 68.56 189 ASP A C 1
ATOM 1549 O O . ASP A 1 189 ? 16.237 -5.021 10.314 1.00 68.56 189 ASP A O 1
ATOM 1553 N N . MET A 1 190 ? 14.523 -3.841 9.502 1.00 69.19 190 MET A N 1
ATOM 1554 C CA . MET A 1 190 ? 15.282 -2.605 9.279 1.00 69.19 190 MET A CA 1
ATOM 1555 C C . MET A 1 190 ? 14.365 -1.384 9.391 1.00 69.19 190 MET A C 1
ATOM 1557 O O . MET A 1 190 ? 13.195 -1.445 9.023 1.00 69.19 190 MET A O 1
ATOM 1561 N N . GLN A 1 191 ? 14.923 -0.221 9.753 1.00 71.88 191 GLN A N 1
ATOM 1562 C CA . GLN A 1 191 ? 14.197 1.067 9.775 1.00 71.88 191 GLN A CA 1
ATOM 1563 C C . GLN A 1 191 ? 13.562 1.452 8.419 1.00 71.88 191 GLN A C 1
ATOM 1565 O O . GLN A 1 191 ? 12.700 2.329 8.350 1.00 71.88 191 GLN A O 1
ATOM 1570 N N . LEU A 1 192 ? 13.961 0.802 7.320 1.00 78.50 192 LEU A N 1
ATOM 1571 C CA . LEU A 1 192 ? 13.336 0.969 6.006 1.00 78.50 192 LEU A CA 1
ATOM 1572 C C . LEU A 1 192 ? 11.880 0.474 5.962 1.00 78.50 192 LEU A C 1
ATOM 1574 O O . LEU A 1 192 ? 11.104 0.986 5.158 1.00 78.50 192 LEU A O 1
ATOM 1578 N N . ALA A 1 193 ? 11.511 -0.491 6.811 1.00 85.44 193 ALA A N 1
ATOM 1579 C CA . ALA A 1 193 ? 10.178 -1.088 6.830 1.00 85.44 193 ALA A CA 1
ATOM 1580 C C . ALA A 1 193 ? 9.081 -0.037 7.047 1.00 85.44 193 ALA A C 1
ATOM 1582 O O . ALA A 1 193 ? 8.127 0.026 6.274 1.00 85.44 193 ALA A O 1
ATOM 1583 N N . ASP A 1 194 ? 9.259 0.843 8.032 1.00 87.38 194 ASP A N 1
ATOM 1584 C CA . ASP A 1 194 ? 8.282 1.888 8.351 1.00 87.38 194 ASP A CA 1
ATOM 1585 C C . ASP A 1 194 ? 8.117 2.894 7.200 1.00 87.38 194 ASP A C 1
ATOM 1587 O O . ASP A 1 194 ? 7.003 3.329 6.901 1.00 87.38 194 ASP A O 1
ATOM 1591 N N . HIS A 1 195 ? 9.211 3.227 6.503 1.00 90.88 195 HIS A N 1
ATOM 1592 C CA . HIS A 1 195 ? 9.180 4.118 5.341 1.00 90.88 195 HIS A CA 1
ATOM 1593 C C . HIS A 1 195 ? 8.426 3.484 4.168 1.00 90.88 195 HIS A C 1
ATOM 1595 O O . HIS A 1 195 ? 7.543 4.125 3.593 1.00 90.88 195 HIS A O 1
ATOM 1601 N N . ASN A 1 196 ? 8.724 2.220 3.845 1.00 92.88 196 ASN A N 1
ATOM 1602 C CA . ASN A 1 196 ? 8.004 1.481 2.807 1.00 92.88 196 ASN A CA 1
ATOM 1603 C C . ASN A 1 196 ? 6.505 1.408 3.137 1.00 92.88 196 ASN A C 1
ATOM 1605 O O . ASN A 1 196 ? 5.670 1.758 2.303 1.00 92.88 196 ASN A O 1
ATOM 1609 N N . ILE A 1 197 ? 6.156 1.023 4.372 1.00 93.19 197 ILE A N 1
ATOM 1610 C CA . ILE A 1 197 ? 4.765 0.914 4.832 1.00 93.19 197 ILE A CA 1
ATOM 1611 C C . ILE A 1 197 ? 4.048 2.267 4.737 1.00 93.19 197 ILE A C 1
ATOM 1613 O O . ILE A 1 197 ? 2.907 2.324 4.277 1.00 93.19 197 ILE A O 1
ATOM 1617 N N . GLY A 1 198 ? 4.703 3.370 5.107 1.00 93.69 198 GLY A N 1
ATOM 1618 C CA . GLY A 1 198 ? 4.137 4.715 4.974 1.00 93.69 198 GLY A CA 1
ATOM 1619 C C . GLY A 1 198 ? 3.787 5.083 3.525 1.00 93.69 198 GLY A C 1
ATOM 1620 O O . GLY A 1 198 ? 2.705 5.623 3.262 1.00 93.69 198 GLY A O 1
ATOM 1621 N N . ILE A 1 199 ? 4.660 4.745 2.569 1.00 95.69 199 ILE A N 1
ATOM 1622 C CA . ILE A 1 199 ? 4.414 4.952 1.131 1.00 95.69 199 ILE A CA 1
ATOM 1623 C C . ILE A 1 199 ? 3.249 4.068 0.662 1.00 95.69 199 ILE A C 1
ATOM 1625 O O . ILE A 1 199 ? 2.307 4.564 0.041 1.00 95.69 199 ILE A O 1
ATOM 1629 N N . ILE A 1 200 ? 3.260 2.786 1.026 1.00 96.62 200 ILE A N 1
ATOM 1630 C CA . ILE A 1 200 ? 2.217 1.805 0.699 1.00 96.62 200 ILE A CA 1
ATOM 1631 C C . ILE A 1 200 ? 0.837 2.245 1.207 1.00 96.62 200 ILE A C 1
ATOM 1633 O O . ILE A 1 200 ? -0.143 2.259 0.456 1.00 96.62 200 ILE A O 1
ATOM 1637 N N . ILE A 1 201 ? 0.745 2.657 2.474 1.00 95.88 201 ILE A N 1
ATOM 1638 C CA . ILE A 1 201 ? -0.499 3.163 3.066 1.00 95.88 201 ILE A CA 1
ATOM 1639 C C . ILE A 1 201 ? -0.955 4.424 2.328 1.00 95.88 201 ILE A C 1
ATOM 1641 O O . ILE A 1 201 ? -2.153 4.598 2.110 1.00 95.88 201 ILE A O 1
ATOM 1645 N N . THR A 1 202 ? -0.035 5.290 1.899 1.00 96.12 202 THR A N 1
ATOM 1646 C CA . THR A 1 202 ? -0.381 6.485 1.116 1.00 96.12 202 THR A CA 1
ATOM 1647 C C . THR A 1 202 ? -1.038 6.109 -0.214 1.00 96.12 202 THR A C 1
ATOM 1649 O O . THR A 1 202 ? -2.106 6.642 -0.519 1.00 96.12 202 THR A O 1
ATOM 1652 N N . TYR A 1 203 ? -0.490 5.138 -0.952 1.00 97.38 203 TYR A N 1
ATOM 1653 C CA . TYR A 1 203 ? -1.106 4.619 -2.182 1.00 97.38 203 TYR A CA 1
ATOM 1654 C C . TYR A 1 203 ? -2.514 4.074 -1.915 1.00 97.38 203 TYR A C 1
ATOM 1656 O O . TYR A 1 203 ? -3.468 4.468 -2.588 1.00 97.38 203 TYR A O 1
ATOM 1664 N N . GLY A 1 204 ? -2.675 3.255 -0.871 1.00 97.19 204 GLY A N 1
ATOM 1665 C CA . GLY A 1 204 ? -3.978 2.709 -0.483 1.00 97.19 204 GLY A CA 1
ATOM 1666 C C . GLY A 1 204 ? -4.996 3.784 -0.104 1.00 97.19 204 GLY A C 1
ATOM 1667 O O . GLY A 1 204 ? -6.165 3.703 -0.474 1.00 97.19 204 GLY A O 1
ATOM 1668 N N . ARG A 1 205 ? -4.564 4.843 0.586 1.00 96.88 205 ARG A N 1
ATOM 1669 C CA . ARG A 1 205 ? -5.434 5.964 0.969 1.00 96.88 205 ARG A CA 1
ATOM 1670 C C . ARG A 1 205 ? -5.902 6.782 -0.231 1.00 96.88 205 ARG A C 1
ATOM 1672 O O . ARG A 1 205 ? -7.058 7.212 -0.237 1.00 96.88 205 ARG A O 1
ATOM 1679 N N . LEU A 1 206 ? -5.033 7.021 -1.213 1.00 96.62 206 LEU A N 1
ATOM 1680 C CA . LEU A 1 206 ? -5.400 7.711 -2.453 1.00 96.62 206 LEU A CA 1
ATOM 1681 C C . LEU A 1 206 ? -6.338 6.830 -3.296 1.00 96.62 206 LEU A C 1
ATOM 1683 O O . LEU A 1 206 ? -7.386 7.299 -3.731 1.00 96.62 206 LEU A O 1
ATOM 1687 N N . ALA A 1 207 ? -6.033 5.538 -3.429 1.00 97.25 207 ALA A N 1
ATOM 1688 C CA . ALA A 1 207 ? -6.882 4.562 -4.113 1.00 97.25 207 ALA A CA 1
ATOM 1689 C C . ALA A 1 207 ? -8.283 4.454 -3.490 1.00 97.25 207 ALA A C 1
ATOM 1691 O O . ALA A 1 207 ? -9.298 4.507 -4.177 1.00 97.25 207 ALA A O 1
ATOM 1692 N N . ALA A 1 208 ? -8.359 4.350 -2.164 1.00 97.62 208 ALA A N 1
ATOM 1693 C CA . ALA A 1 208 ? -9.630 4.291 -1.455 1.00 97.62 208 ALA A CA 1
ATOM 1694 C C . ALA A 1 208 ? -10.472 5.552 -1.710 1.00 97.62 208 ALA A C 1
ATOM 1696 O O . ALA A 1 208 ? -11.671 5.450 -1.971 1.00 97.62 208 ALA A O 1
ATOM 1697 N N . GLN A 1 209 ? -9.850 6.737 -1.706 1.00 95.81 209 GLN A N 1
ATOM 1698 C CA . GLN A 1 209 ? -10.564 7.985 -1.966 1.00 95.81 209 GLN A CA 1
ATOM 1699 C C . GLN A 1 209 ? -11.089 8.080 -3.403 1.00 95.81 209 GLN A C 1
ATOM 1701 O O . GLN A 1 209 ? -12.211 8.550 -3.593 1.00 95.81 209 GLN A O 1
ATOM 1706 N N . SER A 1 210 ? -10.335 7.626 -4.411 1.00 96.00 210 SER A N 1
ATOM 1707 C CA . SER A 1 210 ? -10.827 7.625 -5.799 1.00 96.00 210 SER A CA 1
ATOM 1708 C C . SER A 1 210 ? -12.022 6.681 -5.999 1.00 96.00 210 SER A C 1
ATOM 1710 O O . SER A 1 210 ? -12.842 6.906 -6.885 1.00 96.00 210 SER A O 1
ATOM 1712 N N . LEU A 1 211 ? -12.177 5.684 -5.122 1.00 97.12 211 LEU A N 1
ATOM 1713 C CA . LEU A 1 211 ? -13.325 4.774 -5.051 1.00 97.12 211 LEU A CA 1
ATOM 1714 C C . LEU A 1 211 ? -14.468 5.298 -4.155 1.00 97.12 211 LEU A C 1
ATOM 1716 O O . LEU A 1 211 ? -15.451 4.591 -3.931 1.00 97.12 211 LEU A O 1
ATOM 1720 N N . GLY A 1 212 ? -14.355 6.522 -3.626 1.00 95.69 212 GLY A N 1
ATOM 1721 C CA . GLY A 1 212 ? -15.360 7.140 -2.755 1.00 95.69 212 GLY A CA 1
ATOM 1722 C C . GLY A 1 212 ? -15.353 6.631 -1.309 1.00 95.69 212 GLY A C 1
ATOM 1723 O O . GLY A 1 212 ? -16.332 6.827 -0.585 1.00 95.69 212 GLY A O 1
ATOM 1724 N N . LEU A 1 213 ? -14.276 5.972 -0.874 1.00 97.62 213 LEU A N 1
ATOM 1725 C CA . LEU A 1 213 ? -14.112 5.483 0.494 1.00 97.62 213 LEU A CA 1
ATOM 1726 C C . LEU A 1 213 ? -13.379 6.504 1.374 1.00 97.62 213 LEU A C 1
ATOM 1728 O O . LEU A 1 213 ? -12.488 7.228 0.931 1.00 97.62 213 LEU A O 1
ATOM 1732 N N . GLY A 1 214 ? -13.728 6.519 2.660 1.00 96.56 214 GLY A N 1
ATOM 1733 C CA . GLY A 1 214 ? -12.985 7.241 3.691 1.00 96.56 214 GLY A CA 1
ATOM 1734 C C . GLY A 1 214 ? -11.915 6.358 4.328 1.00 96.56 214 GLY A C 1
ATOM 1735 O O . GLY A 1 214 ? -12.134 5.163 4.500 1.00 96.56 214 GLY A O 1
ATOM 1736 N N . THR A 1 215 ? -10.773 6.937 4.704 1.00 97.31 215 THR A N 1
ATOM 1737 C CA . THR A 1 215 ? -9.693 6.224 5.409 1.00 97.31 215 THR A CA 1
ATOM 1738 C C . THR A 1 215 ? -9.049 7.101 6.481 1.00 97.31 215 THR A C 1
ATOM 1740 O O . THR A 1 215 ? -9.062 8.331 6.389 1.00 97.31 215 THR A O 1
ATOM 1743 N N . CYS A 1 216 ? -8.437 6.480 7.490 1.00 96.62 216 CYS A N 1
ATOM 1744 C CA . CYS A 1 216 ? -7.561 7.143 8.453 1.00 96.62 216 CYS A CA 1
ATOM 1745 C C . CYS A 1 216 ? -6.375 6.235 8.765 1.00 96.62 216 CYS A C 1
ATOM 1747 O O . CYS A 1 216 ? -6.562 5.070 9.103 1.00 96.62 216 CYS A O 1
ATOM 1749 N N . TRP A 1 217 ? -5.161 6.780 8.694 1.00 94.75 217 TRP A N 1
ATOM 1750 C CA . TRP A 1 217 ? -3.992 6.099 9.245 1.00 94.75 217 TRP A CA 1
ATOM 1751 C C . TRP A 1 217 ? -4.095 6.056 10.773 1.00 94.75 217 TRP A C 1
ATOM 1753 O O . TRP A 1 217 ? -4.464 7.055 11.399 1.00 94.75 217 TRP A O 1
ATOM 1763 N N . ASN A 1 218 ? -3.789 4.899 11.359 1.00 92.94 218 ASN A N 1
ATOM 1764 C CA . ASN A 1 218 ? -3.785 4.694 12.796 1.00 92.94 218 ASN A CA 1
ATOM 1765 C C . ASN A 1 218 ? -2.347 4.544 13.321 1.00 92.94 218 ASN A C 1
ATOM 1767 O O . ASN A 1 218 ? -1.710 3.516 13.113 1.00 92.94 218 ASN A O 1
ATOM 1771 N N . GLY A 1 219 ? -1.855 5.571 14.018 1.00 92.69 219 GLY A N 1
ATOM 1772 C CA . GLY A 1 219 ? -0.540 5.532 14.666 1.00 92.69 219 GLY A CA 1
ATOM 1773 C C . GLY A 1 219 ? -0.534 4.831 16.029 1.00 92.69 219 GLY A C 1
ATOM 1774 O O . GLY A 1 219 ? 0.514 4.368 16.463 1.00 92.69 219 GLY A O 1
ATOM 1775 N N . TRP A 1 220 ? -1.683 4.713 16.706 1.00 94.62 220 TRP A N 1
ATOM 1776 C CA . TRP A 1 220 ? -1.775 4.033 18.006 1.00 94.62 220 TRP A CA 1
ATOM 1777 C C . TRP A 1 220 ? -1.439 2.547 17.893 1.00 94.62 220 TRP A C 1
ATOM 1779 O O . TRP A 1 220 ? -0.688 2.030 18.712 1.00 94.62 220 TRP A O 1
ATOM 1789 N N . THR A 1 221 ? -1.940 1.884 16.852 1.00 92.94 221 THR A N 1
ATOM 1790 C CA . THR A 1 221 ? -1.638 0.487 16.539 1.00 92.94 221 THR A CA 1
ATOM 1791 C C . THR A 1 221 ? -0.155 0.288 16.253 1.00 92.94 221 THR A C 1
ATOM 1793 O O . THR A 1 221 ? 0.424 -0.655 16.777 1.00 92.94 221 THR A O 1
ATOM 1796 N N . GLN A 1 222 ? 0.478 1.188 15.488 1.00 90.06 222 GLN A N 1
ATOM 1797 C CA . GLN A 1 222 ? 1.914 1.096 15.209 1.00 90.06 222 GLN A CA 1
ATOM 1798 C C . GLN A 1 222 ? 2.728 1.145 16.505 1.00 90.06 222 GLN A C 1
ATOM 1800 O O . GLN A 1 222 ? 3.539 0.255 16.739 1.00 90.06 222 GLN A O 1
ATOM 1805 N N . ILE A 1 223 ? 2.463 2.127 17.373 1.00 91.00 223 ILE A N 1
ATOM 1806 C CA . ILE A 1 223 ? 3.183 2.258 18.647 1.00 91.00 223 ILE A CA 1
ATOM 1807 C C . ILE A 1 223 ? 2.941 1.028 19.533 1.00 91.00 223 ILE A C 1
ATOM 1809 O O . ILE A 1 223 ? 3.889 0.406 19.997 1.00 91.00 223 ILE A O 1
ATOM 1813 N N . ALA A 1 224 ? 1.682 0.617 19.711 1.00 93.12 224 ALA A N 1
ATOM 1814 C CA . ALA A 1 224 ? 1.352 -0.529 20.556 1.00 93.12 224 ALA A CA 1
ATOM 1815 C C . ALA A 1 224 ? 1.978 -1.846 20.059 1.00 93.12 224 ALA A C 1
ATOM 1817 O O . ALA A 1 224 ? 2.409 -2.653 20.877 1.00 93.12 224 ALA A O 1
ATOM 1818 N N . SER A 1 225 ? 2.074 -2.055 18.741 1.00 88.44 225 SER A N 1
ATOM 1819 C CA . SER A 1 225 ? 2.687 -3.264 18.164 1.00 88.44 225 SER A CA 1
ATOM 1820 C C . SER A 1 225 ? 4.199 -3.373 18.416 1.00 88.44 225 SER A C 1
ATOM 1822 O O . SER A 1 225 ? 4.742 -4.477 18.448 1.00 88.44 225 SER A O 1
ATOM 1824 N N . GLN A 1 226 ? 4.885 -2.243 18.633 1.00 85.50 226 GLN A N 1
ATOM 1825 C CA . GLN A 1 226 ? 6.307 -2.224 18.995 1.00 85.50 226 GLN A CA 1
ATOM 1826 C C . GLN A 1 226 ? 6.518 -2.648 20.456 1.00 85.50 226 GLN A C 1
ATOM 1828 O O . GLN A 1 226 ? 7.478 -3.357 20.758 1.00 85.50 226 GLN A O 1
ATOM 1833 N N . ASP A 1 227 ? 5.588 -2.273 21.337 1.00 84.88 227 ASP A N 1
ATOM 1834 C CA . ASP A 1 227 ? 5.651 -2.555 22.775 1.00 84.88 227 ASP A CA 1
ATOM 1835 C C . ASP A 1 227 ? 5.067 -3.933 23.142 1.00 84.88 227 ASP A C 1
ATOM 1837 O O . ASP A 1 227 ? 5.469 -4.545 24.133 1.00 84.88 227 ASP A O 1
ATOM 1841 N N . ASN A 1 228 ? 4.129 -4.456 22.345 1.00 82.69 228 ASN A N 1
ATOM 1842 C CA . ASN A 1 228 ? 3.433 -5.708 22.624 1.00 82.69 228 ASN A CA 1
ATOM 1843 C C . ASN A 1 228 ? 3.197 -6.534 21.354 1.00 82.69 228 ASN A C 1
ATOM 1845 O O . ASN A 1 228 ? 2.260 -6.288 20.604 1.00 82.69 228 ASN A O 1
ATOM 1849 N N . LYS A 1 229 ? 3.967 -7.616 21.186 1.00 75.56 229 LYS A N 1
ATOM 1850 C CA . LYS A 1 229 ? 3.854 -8.541 20.039 1.00 75.56 229 LYS A CA 1
ATOM 1851 C C . LYS A 1 229 ? 2.513 -9.290 19.931 1.00 75.56 229 LYS A C 1
ATOM 1853 O O . LYS A 1 229 ? 2.326 -10.042 18.977 1.00 75.56 229 LYS A O 1
ATOM 1858 N N . LYS A 1 230 ? 1.624 -9.180 20.927 1.00 68.25 230 LYS A N 1
ATOM 1859 C CA . LYS A 1 230 ? 0.262 -9.744 20.873 1.00 68.25 230 LYS A CA 1
ATOM 1860 C C . LYS A 1 230 ? -0.738 -8.819 20.163 1.00 68.25 230 LYS A C 1
ATOM 1862 O O . LYS A 1 230 ? -1.825 -9.293 19.836 1.00 68.25 230 LYS A O 1
ATOM 1867 N N . VAL A 1 231 ? -0.389 -7.541 19.983 1.00 71.19 231 VAL A N 1
ATOM 1868 C CA . VAL A 1 231 ? -1.118 -6.540 19.183 1.00 71.19 231 VAL A CA 1
ATOM 1869 C C . VAL A 1 231 ? -0.647 -6.621 17.738 1.00 71.19 231 VAL A C 1
ATOM 1871 O O . VAL A 1 231 ? -1.530 -6.675 16.854 1.00 71.19 231 VAL A O 1
#

Radius of gyration: 22.98 Å; Cα contacts (8 Å, |Δi|>4): 272; chains: 1; bounding box: 54×38×65 Å

pLDDT: mean 91.08, std 8.91, range [52.03, 98.25]

Solvent-accessible surface area (backbone atoms only — not comparable to full-atom values): 13790 Å² total; per-residue (Å²): 91,58,74,74,42,66,42,72,90,51,46,83,62,84,51,50,36,42,74,74,32,94,79,39,40,47,72,43,82,91,80,67,38,71,48,68,58,59,93,84,68,73,74,51,58,76,53,59,46,52,77,55,34,93,57,71,21,62,35,54,55,76,91,83,66,79,85,83,74,70,83,89,70,86,50,72,62,77,77,55,40,65,73,59,50,51,54,53,62,72,67,62,65,76,44,68,77,53,61,84,66,74,77,58,67,72,60,55,47,57,20,51,58,46,24,69,68,40,74,37,79,74,56,65,74,57,65,46,81,46,79,47,59,56,62,68,62,50,29,54,46,29,51,50,28,52,54,52,39,52,70,38,66,75,48,22,79,71,37,50,68,59,52,60,54,35,57,76,78,26,92,22,47,74,61,34,46,45,44,62,48,79,48,76,50,58,80,54,94,49,84,62,36,63,55,31,47,52,47,23,51,49,36,26,50,53,43,30,43,78,72,73,44,79,46,57,90,64,64,62,56,58,55,22,38,76,79,32,88,90,90

Mean predicted aligned error: 5.72 Å